Protein AF-M7ACB1-F1 (afdb_monomer)

Radius of gyration: 20.48 Å; Cα contacts (8 Å, |Δi|>4): 655; chains: 1; bounding box: 48×42×61 Å

Sequence (317 aa):
MPLKEYIGRMNKIEKLLQTSRIGMITNQSAFGPDGEYHFQSIHKRYDLKKIFLPEHGLFAELQDQVSGSSLRYNLDEVEFINLYGDQESSLIPDSVSLEGLDIVIIDIRDTGARYYTFLTTAYYFLEEISKWNSSGKNEISVIIFDSTNPAGKKIEGSPLQKEFESFVGVRGVLHRHGLTPGKLLSYYQKEFHLNVKIRIVNKGWYKKKDSEFSWIPPSPNIPFRSTCYVYSGQCLLEGTNLSEGRGTTRPFETFGAPYINEENIRIRKVLEESQRGSLILRPLKFIPTFHKHKDLVCGGFQILLKKPEKFHSLFLP

Organism: NCBI:txid1193029

InterPro domains:
  IPR008302 Peptidoglycan beta-N-acetylmuramidase NamZ [PTHR42915] (6-315)
  IPR048502 Peptidoglycan beta-N-acetylmuramidase NamZ, N-terminal [PF07075] (22-223)
  IPR048503 Peptidoglycan beta-N-acetylmuramidase NamZ, C-terminal [PF20732] (229-314)

Mean predicted aligned error: 4.94 Å

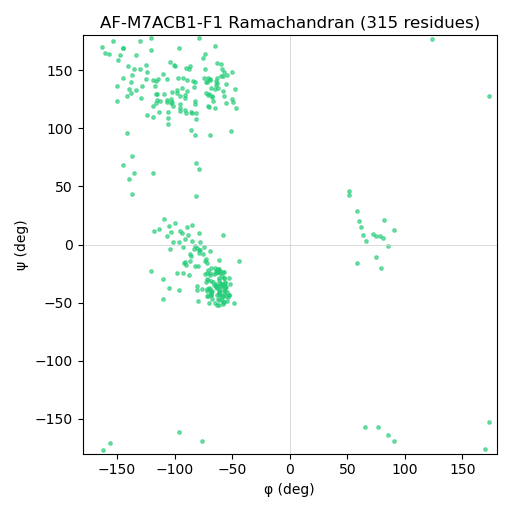Foldseek 3Di:
DFDPVCCVVVVVVLVVQAPWAEEEEAAPQCADDVRGRVLVVSLVRGRHQEYEAEPCGRQSVDDPPDAPPPDDDDDPNHYYQYLGHDDPVSVEDDPVRCPRGQEYEYDAAFLQFFQGQSLVSVLRHLQVLLVVCVVPDRRYAYEYAKAANLLAQDFDAFFADPVRDDSRHDGGAGRRRSDISLRVSVVSCVVVVRPHHYDYDDHSRHVDDPDQVPRRQSHPQRRTSLLSLQCSQLVVCVVDLKAQQAQHPHGVQWIWALPDDLPPVVVQCQLCVLQPPQWHWDWDWDARCDDHNHPHITTTTGTGGPRSVSDHNNSRD

Structure (mmCIF, N/CA/C/O backbone):
data_AF-M7ACB1-F1
#
_entry.id   AF-M7ACB1-F1
#
loop_
_atom_site.group_PDB
_atom_site.id
_atom_site.type_symbol
_atom_site.label_atom_id
_atom_site.label_alt_id
_atom_site.label_comp_id
_atom_site.label_asym_id
_atom_site.label_entity_id
_atom_site.label_seq_id
_atom_site.pdbx_PDB_ins_code
_atom_site.Cartn_x
_atom_site.Cartn_y
_atom_site.Cartn_z
_atom_site.occupancy
_atom_site.B_iso_or_equiv
_atom_site.auth_seq_id
_atom_site.auth_comp_id
_atom_site.auth_asym_id
_atom_site.auth_atom_id
_atom_site.pdbx_PDB_model_num
ATOM 1 N N . MET A 1 1 ? -21.705 -13.485 3.402 1.00 38.00 1 MET A N 1
ATOM 2 C CA . MET A 1 1 ? -21.645 -14.499 4.493 1.00 38.00 1 MET A CA 1
ATOM 3 C C . MET A 1 1 ? -20.259 -15.135 4.581 1.00 38.00 1 MET A C 1
ATOM 5 O O . MET A 1 1 ? -19.815 -15.679 3.562 1.00 38.00 1 MET A O 1
ATOM 9 N N . PRO A 1 2 ? -19.601 -15.160 5.759 1.00 45.06 2 PRO A N 1
ATOM 10 C CA . PRO A 1 2 ? -18.379 -15.945 5.948 1.00 45.06 2 PRO A CA 1
ATOM 11 C C . PRO A 1 2 ? -18.640 -17.444 5.692 1.00 45.06 2 PRO A C 1
ATOM 13 O O . PRO A 1 2 ? -19.778 -17.915 5.734 1.00 45.06 2 PRO A O 1
ATOM 16 N N . LEU A 1 3 ? -17.597 -18.200 5.335 1.00 43.78 3 LEU A N 1
ATOM 17 C CA . LEU A 1 3 ? -17.679 -19.657 5.144 1.00 43.78 3 LEU A CA 1
ATOM 18 C C . LEU A 1 3 ? -18.145 -20.356 6.435 1.00 43.78 3 LEU A C 1
ATOM 20 O O . LEU A 1 3 ? -17.844 -19.888 7.534 1.00 43.78 3 LEU A O 1
ATOM 24 N N . LYS A 1 4 ? -18.823 -21.509 6.305 1.00 41.94 4 LYS A N 1
ATOM 25 C CA . LYS A 1 4 ? -19.313 -22.310 7.446 1.00 41.94 4 LYS A CA 1
ATOM 26 C C . LYS A 1 4 ? -18.216 -22.642 8.477 1.00 41.94 4 LYS A C 1
ATOM 28 O O . LYS A 1 4 ? -18.507 -22.722 9.664 1.00 41.94 4 LYS A O 1
ATOM 33 N N . GLU A 1 5 ? -16.957 -22.743 8.052 1.00 42.19 5 GLU A N 1
ATOM 34 C CA . GLU A 1 5 ? -15.797 -22.998 8.925 1.00 42.19 5 GLU A CA 1
ATOM 35 C C . GLU A 1 5 ? -15.384 -21.807 9.811 1.00 42.19 5 GLU A C 1
ATOM 37 O O . GLU A 1 5 ? -14.623 -21.975 10.761 1.00 42.19 5 GLU A O 1
ATOM 42 N N . TYR A 1 6 ? -15.900 -20.602 9.551 1.00 50.00 6 TYR A N 1
ATOM 43 C CA . TYR A 1 6 ? -15.552 -19.385 10.296 1.00 50.00 6 TYR A CA 1
ATOM 44 C C . TYR A 1 6 ? -16.633 -18.938 11.282 1.00 50.00 6 TYR A C 1
ATOM 46 O O . TYR A 1 6 ? -16.389 -18.013 12.057 1.00 50.00 6 TYR A O 1
ATOM 54 N N . ILE A 1 7 ? -17.785 -19.618 11.309 1.00 50.31 7 ILE A N 1
ATOM 55 C CA . ILE A 1 7 ? -18.970 -19.235 12.094 1.00 50.31 7 ILE A CA 1
ATOM 56 C C . ILE A 1 7 ? -18.615 -19.020 13.577 1.00 50.31 7 ILE A C 1
ATOM 58 O O . ILE A 1 7 ? -18.983 -18.008 14.153 1.00 50.31 7 ILE A O 1
ATOM 62 N N . GLY A 1 8 ? -17.801 -19.883 14.197 1.00 51.03 8 GLY A N 1
ATOM 63 C CA . GLY A 1 8 ? -17.480 -19.762 15.629 1.00 51.03 8 GLY A CA 1
ATOM 64 C C . GLY A 1 8 ? -16.622 -18.545 16.025 1.00 51.03 8 GLY A C 1
ATOM 65 O O . GLY A 1 8 ? -16.882 -17.919 17.054 1.00 51.03 8 GLY A O 1
ATOM 66 N N . ARG A 1 9 ? -15.596 -18.189 15.232 1.00 53.91 9 ARG A N 1
ATOM 67 C CA . ARG A 1 9 ? -14.739 -17.007 15.489 1.00 53.91 9 ARG A CA 1
ATOM 68 C C . ARG A 1 9 ? -15.395 -15.715 15.011 1.00 53.91 9 ARG A C 1
ATOM 70 O O . ARG A 1 9 ? -15.273 -14.704 15.698 1.00 53.91 9 ARG A O 1
ATOM 77 N N . MET A 1 10 ? -16.123 -15.773 13.897 1.00 63.88 10 MET A N 1
ATOM 78 C CA . MET A 1 10 ? -16.935 -14.657 13.416 1.00 63.88 10 MET A CA 1
ATOM 79 C C . MET A 1 10 ? -18.007 -14.293 14.437 1.00 63.88 10 MET A C 1
ATOM 81 O O . MET A 1 10 ? -18.093 -13.128 14.773 1.00 63.88 10 MET A O 1
ATOM 85 N N . ASN A 1 11 ? -18.676 -15.257 15.079 1.00 69.94 11 ASN A N 1
ATOM 86 C CA . ASN A 1 11 ? -19.677 -14.965 16.114 1.00 69.94 11 ASN A CA 1
ATOM 87 C C . ASN A 1 11 ? -19.142 -14.111 17.279 1.00 69.94 11 ASN A C 1
ATOM 89 O O . ASN A 1 11 ? -19.896 -13.343 17.869 1.00 69.94 11 ASN A O 1
ATOM 93 N N . LYS A 1 12 ? -17.859 -14.236 17.654 1.00 78.88 12 LYS A N 1
ATOM 94 C CA . LYS A 1 12 ? -17.262 -13.379 18.698 1.00 78.88 12 LYS A CA 1
ATOM 95 C C . LYS A 1 12 ? -16.951 -11.974 18.182 1.00 78.88 12 LYS A C 1
ATOM 97 O O . LYS A 1 12 ? -17.129 -11.018 18.925 1.00 78.88 12 LYS A O 1
ATOM 102 N N . ILE A 1 13 ? -16.481 -11.862 16.941 1.00 85.56 13 ILE A N 1
ATOM 103 C CA . ILE A 1 13 ? -16.190 -10.573 16.303 1.00 85.56 13 ILE A CA 1
ATOM 104 C C . ILE A 1 13 ? -17.488 -9.831 15.993 1.00 85.56 13 ILE A C 1
ATOM 106 O O . ILE A 1 13 ? -17.595 -8.662 16.318 1.00 85.56 13 ILE A O 1
ATOM 110 N N . GLU A 1 14 ? -18.496 -10.509 15.457 1.00 85.25 14 GLU A N 1
ATOM 111 C CA . GLU A 1 14 ? -19.817 -9.943 15.185 1.00 85.25 14 GLU A CA 1
ATOM 112 C C . GLU A 1 14 ? -20.464 -9.416 16.468 1.00 85.25 14 GLU A C 1
ATOM 114 O O . GLU A 1 14 ? -20.874 -8.264 16.498 1.00 85.25 14 GLU A O 1
ATOM 119 N N . LYS A 1 15 ? -20.461 -10.194 17.562 1.00 87.81 15 LYS A N 1
ATOM 120 C CA . LYS A 1 15 ? -20.941 -9.713 18.871 1.00 87.81 15 LYS A CA 1
ATOM 121 C C . LYS A 1 15 ? -20.201 -8.471 19.356 1.00 87.81 15 LYS A C 1
ATOM 123 O O . LYS A 1 15 ? -20.811 -7.592 19.945 1.00 87.81 15 LYS A O 1
ATOM 128 N N . LEU A 1 16 ? -18.891 -8.420 19.130 1.00 91.31 16 LEU A N 1
ATOM 129 C CA . LEU A 1 16 ? -18.073 -7.274 19.498 1.00 91.31 16 LEU A CA 1
ATOM 130 C C . LEU A 1 16 ? -18.426 -6.041 18.638 1.00 91.31 16 LEU A C 1
ATOM 132 O O . LEU A 1 16 ? -18.577 -4.952 19.180 1.00 91.31 16 LEU A O 1
ATOM 136 N N . LEU A 1 17 ? -18.603 -6.208 17.324 1.00 93.88 17 LEU A N 1
ATOM 137 C CA . LEU A 1 17 ? -18.989 -5.128 16.407 1.00 93.88 17 LEU A CA 1
ATOM 138 C C . LEU A 1 17 ? -20.413 -4.606 16.671 1.00 93.88 17 LEU A C 1
ATOM 140 O O . LEU A 1 17 ? -20.653 -3.418 16.506 1.00 93.88 17 LEU A O 1
ATOM 144 N N . GLN A 1 18 ? -21.341 -5.456 17.125 1.00 94.19 18 GLN A N 1
ATOM 145 C CA . GLN A 1 18 ? -22.727 -5.072 17.449 1.00 94.19 18 GLN A CA 1
ATOM 146 C C . GLN A 1 18 ? -22.849 -4.029 18.563 1.00 94.19 18 GLN A C 1
ATOM 148 O O . GLN A 1 18 ? -23.867 -3.349 18.644 1.00 94.19 18 GLN A O 1
ATOM 153 N N . THR A 1 19 ? -21.848 -3.922 19.435 1.00 95.19 19 THR A N 1
ATOM 154 C CA . THR A 1 19 ? -21.874 -3.023 20.597 1.00 95.19 19 THR A CA 1
ATOM 155 C C . THR A 1 19 ? -20.781 -1.959 20.547 1.00 95.19 19 THR A C 1
ATOM 157 O O . THR A 1 19 ? -20.503 -1.347 21.573 1.00 95.19 19 THR A O 1
ATOM 160 N N . SER A 1 20 ? -20.108 -1.790 19.406 1.00 97.75 20 SER A N 1
ATOM 161 C CA . SER A 1 20 ? -18.948 -0.905 19.270 1.00 97.75 20 SER A CA 1
ATOM 162 C C . SER A 1 20 ? -19.218 0.200 18.262 1.00 97.75 20 SER A C 1
ATOM 164 O O . SER A 1 20 ? -19.776 -0.063 17.200 1.00 97.75 20 SER A O 1
ATOM 166 N N . ARG A 1 21 ? -18.724 1.402 18.554 1.00 98.31 21 ARG A N 1
ATOM 167 C CA . ARG A 1 21 ? -18.607 2.497 17.587 1.00 98.31 21 ARG A CA 1
ATOM 168 C C . ARG A 1 21 ? -17.341 2.296 16.769 1.00 98.31 21 ARG A C 1
ATOM 170 O O . ARG A 1 21 ? -16.245 2.152 17.325 1.00 98.31 21 ARG A O 1
ATOM 177 N N . ILE A 1 22 ? -17.496 2.235 15.453 1.00 98.69 22 ILE A N 1
ATOM 178 C CA . ILE A 1 22 ? -16.464 1.726 14.551 1.00 98.69 22 ILE A CA 1
ATOM 179 C C . ILE A 1 22 ? -15.857 2.865 13.734 1.00 98.69 22 ILE A C 1
ATOM 181 O O . ILE A 1 22 ? -16.564 3.639 13.089 1.00 98.69 22 ILE A O 1
ATOM 185 N N . GLY A 1 23 ? -14.528 2.931 13.734 1.00 98.69 23 GLY A N 1
ATOM 186 C CA . GLY A 1 23 ? -13.737 3.614 12.718 1.00 98.69 23 GLY A CA 1
ATOM 187 C C . GLY A 1 23 ? -13.197 2.608 11.703 1.00 98.69 23 GLY A C 1
ATOM 188 O O . GLY A 1 23 ? -13.011 1.436 12.034 1.00 98.69 23 GLY A O 1
ATOM 189 N N . MET A 1 24 ? -12.922 3.029 10.472 1.00 98.38 24 MET A N 1
ATOM 190 C CA . MET A 1 24 ? -12.407 2.124 9.445 1.00 98.38 24 MET A CA 1
ATOM 191 C C . MET A 1 24 ? -11.353 2.783 8.554 1.00 98.38 24 MET A C 1
ATOM 193 O O . MET A 1 24 ? -11.617 3.827 7.973 1.00 98.38 24 MET A O 1
ATOM 197 N N . ILE A 1 25 ? -10.186 2.151 8.403 1.00 98.44 25 ILE A N 1
ATOM 198 C CA . ILE A 1 25 ? -9.191 2.484 7.371 1.00 98.44 25 ILE A CA 1
ATOM 199 C C . ILE A 1 25 ? -9.422 1.542 6.195 1.00 98.44 25 ILE A C 1
ATOM 201 O O . ILE A 1 25 ? -9.273 0.321 6.334 1.00 98.44 25 ILE A O 1
ATOM 205 N N . THR A 1 26 ? -9.825 2.087 5.050 1.00 97.25 26 THR A N 1
ATOM 206 C CA . THR A 1 26 ? -10.213 1.274 3.894 1.00 97.25 26 THR A CA 1
ATOM 207 C C . THR A 1 26 ? -10.237 2.064 2.590 1.00 97.25 26 THR A C 1
ATOM 209 O O . THR A 1 26 ? -10.128 3.287 2.588 1.00 97.25 26 THR A O 1
ATOM 212 N N . ASN A 1 27 ? -10.385 1.345 1.480 1.00 96.19 27 ASN A N 1
ATOM 213 C CA . ASN A 1 27 ? -10.661 1.876 0.150 1.00 96.19 27 ASN A CA 1
ATOM 214 C C . ASN A 1 27 ? -11.334 0.792 -0.719 1.00 96.19 27 ASN A C 1
ATOM 216 O O . ASN A 1 27 ? -11.682 -0.290 -0.237 1.00 96.19 27 ASN A O 1
ATOM 220 N N . GLN A 1 28 ? -11.479 1.044 -2.020 1.00 94.69 28 GLN A N 1
ATOM 221 C CA . GLN A 1 28 ? -12.136 0.141 -2.965 1.00 94.69 28 GLN A CA 1
ATOM 222 C C . GLN A 1 28 ? -11.514 -1.248 -3.038 1.00 94.69 28 GLN A C 1
ATOM 224 O O . GLN A 1 28 ? -12.192 -2.205 -3.407 1.00 94.69 28 GLN A O 1
ATOM 229 N N . SER A 1 29 ? -10.239 -1.392 -2.670 1.00 92.62 29 SER A N 1
ATOM 230 C CA . SER A 1 29 ? -9.586 -2.696 -2.671 1.00 92.62 29 SER A CA 1
ATOM 231 C C . SER A 1 29 ? -10.259 -3.675 -1.701 1.00 92.62 29 SER A C 1
ATOM 233 O O . SER A 1 29 ? -10.221 -4.884 -1.932 1.00 92.62 29 SER A O 1
ATOM 235 N N . ALA A 1 30 ? -10.963 -3.172 -0.682 1.00 92.31 30 ALA A N 1
ATOM 236 C CA . ALA A 1 30 ? -11.805 -3.944 0.227 1.00 92.31 30 ALA A CA 1
ATOM 237 C C . ALA A 1 30 ? -13.200 -4.246 -0.358 1.00 92.31 30 ALA A C 1
ATOM 239 O O . ALA A 1 30 ? -14.222 -4.152 0.323 1.00 92.31 30 ALA A O 1
ATOM 240 N N . PHE A 1 31 ? -13.266 -4.600 -1.642 1.00 89.50 31 PHE A N 1
ATOM 241 C CA . PHE A 1 31 ? -14.490 -5.055 -2.301 1.00 89.50 31 PHE A CA 1
ATOM 242 C C . PHE A 1 31 ? -14.611 -6.590 -2.275 1.00 89.50 31 PHE A C 1
ATOM 244 O O . PHE A 1 31 ? -13.653 -7.323 -2.566 1.00 89.50 31 PHE A O 1
ATOM 251 N N . GLY A 1 32 ? -15.809 -7.083 -1.941 1.00 74.12 32 GLY A N 1
ATOM 252 C CA . GLY A 1 32 ? -16.156 -8.499 -1.736 1.00 74.12 32 GLY A CA 1
ATOM 253 C C . GLY A 1 32 ? -16.751 -8.722 -0.337 1.00 74.12 32 GLY A C 1
ATOM 254 O O . GLY A 1 32 ? -16.787 -7.778 0.441 1.00 74.12 32 GLY A O 1
ATOM 255 N N . PRO A 1 33 ? -17.206 -9.925 0.074 1.00 52.16 33 PRO A N 1
ATOM 256 C CA . PRO A 1 33 ? -17.504 -11.186 -0.623 1.00 52.16 33 PRO A CA 1
ATOM 257 C C . PRO A 1 33 ? -18.974 -11.329 -1.077 1.00 52.16 33 PRO A C 1
ATOM 259 O O . PRO A 1 33 ? -19.311 -12.328 -1.708 1.00 52.16 33 PRO A O 1
ATOM 262 N N . ASP A 1 34 ? -19.830 -10.354 -0.768 1.00 63.09 34 ASP A N 1
ATOM 263 C CA . ASP A 1 34 ? -21.267 -10.356 -1.095 1.00 63.09 34 ASP A CA 1
ATOM 264 C C . ASP A 1 34 ? -21.600 -9.400 -2.269 1.00 63.09 34 ASP A C 1
ATOM 266 O O . ASP A 1 34 ? -22.758 -9.075 -2.496 1.00 63.09 34 ASP A O 1
ATOM 270 N N . GLY A 1 35 ? -20.584 -8.968 -3.032 1.00 79.56 35 GLY A N 1
ATOM 271 C CA . GLY A 1 35 ? -20.746 -8.040 -4.162 1.00 79.56 35 GLY A CA 1
ATOM 272 C C . GLY A 1 35 ? -20.816 -6.562 -3.766 1.00 79.56 35 GLY A C 1
ATOM 273 O O . GLY A 1 35 ? -21.321 -5.756 -4.538 1.00 79.56 35 GLY A O 1
ATOM 274 N N . GLU A 1 36 ? -20.312 -6.211 -2.583 1.00 87.56 36 GLU A N 1
ATOM 275 C CA . GLU A 1 36 ? -20.349 -4.854 -2.028 1.00 87.56 36 GLU A CA 1
ATOM 276 C C . GLU A 1 36 ? -18.979 -4.453 -1.465 1.00 87.56 36 GLU A C 1
ATOM 278 O O . GLU A 1 36 ? -18.125 -5.312 -1.208 1.00 87.56 36 GLU A O 1
ATOM 283 N N . TYR A 1 37 ? -18.769 -3.151 -1.252 1.00 92.56 37 TYR A N 1
ATOM 284 C CA . TYR A 1 37 ? -17.606 -2.672 -0.511 1.00 92.56 37 TYR A CA 1
ATOM 285 C C . TYR A 1 37 ? -17.744 -3.012 0.974 1.00 92.56 37 TYR A C 1
ATOM 287 O O . TYR A 1 37 ? -18.833 -2.928 1.550 1.00 92.56 37 TYR A O 1
ATOM 295 N N . HIS A 1 38 ? -16.634 -3.354 1.626 1.00 92.81 38 HIS A N 1
ATOM 296 C CA . HIS A 1 38 ? -16.674 -3.772 3.021 1.00 92.81 38 HIS A CA 1
ATOM 297 C C . HIS A 1 38 ? -17.204 -2.666 3.945 1.00 92.81 38 HIS A C 1
ATOM 299 O O . HIS A 1 38 ? -18.022 -2.957 4.814 1.00 92.81 38 HIS A O 1
ATOM 305 N N . PHE A 1 39 ? -16.852 -1.398 3.705 1.00 95.25 39 PHE A N 1
ATOM 306 C CA . PHE A 1 39 ? -17.388 -0.278 4.489 1.00 95.25 39 PHE A CA 1
ATOM 307 C C . PHE A 1 39 ? -18.920 -0.177 4.408 1.00 95.25 39 PHE A C 1
ATOM 309 O O . PHE A 1 39 ? -19.564 0.088 5.419 1.00 95.25 39 PHE A O 1
ATOM 316 N N . GLN A 1 40 ? -19.524 -0.482 3.252 1.00 94.69 40 GLN A N 1
ATOM 317 C CA . GLN A 1 40 ? -20.985 -0.528 3.099 1.00 94.69 40 GLN A CA 1
ATOM 318 C C . GLN A 1 40 ? -21.583 -1.693 3.890 1.00 94.69 40 GLN A C 1
ATOM 320 O O . GLN A 1 40 ? -22.610 -1.548 4.546 1.00 94.69 40 GLN A O 1
ATOM 325 N N . SER A 1 41 ? -20.930 -2.857 3.853 1.00 91.62 41 SER A N 1
ATOM 326 C CA . SER A 1 41 ? -21.360 -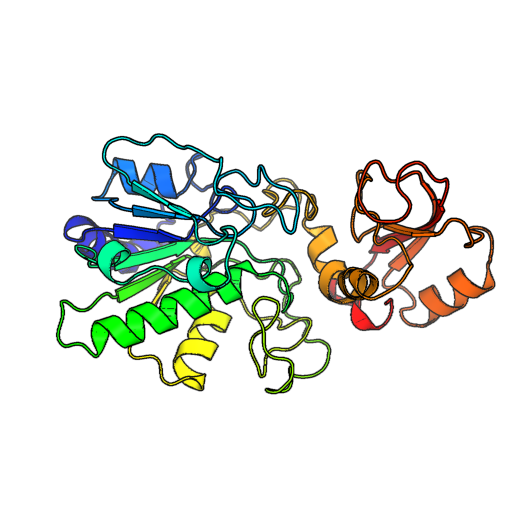4.027 4.626 1.00 91.62 41 SER A CA 1
ATOM 327 C C . SER A 1 41 ? -21.283 -3.793 6.137 1.00 91.62 41 SER A C 1
ATOM 329 O O . SER A 1 41 ? -22.142 -4.293 6.863 1.00 91.62 41 SER A O 1
ATOM 331 N N . ILE A 1 42 ? -20.273 -3.054 6.609 1.00 93.69 42 ILE A N 1
ATOM 332 C CA . ILE A 1 42 ? -20.143 -2.667 8.017 1.00 93.69 42 ILE A CA 1
ATOM 333 C C . ILE A 1 42 ? -21.220 -1.646 8.386 1.00 93.69 42 ILE A C 1
ATOM 335 O O . ILE A 1 42 ? -21.951 -1.891 9.337 1.00 93.69 42 ILE A O 1
ATOM 339 N N . HIS A 1 43 ? -21.384 -0.577 7.601 1.00 95.75 43 HIS A N 1
ATOM 340 C CA . HIS A 1 43 ? -22.397 0.463 7.828 1.00 95.75 43 HIS A CA 1
ATOM 341 C C . HIS A 1 43 ? -23.824 -0.090 7.916 1.00 95.75 43 HIS A C 1
ATOM 343 O O . HIS A 1 43 ? -24.560 0.232 8.839 1.00 95.75 43 HIS A O 1
ATOM 349 N N . LYS A 1 44 ? -24.200 -1.012 7.022 1.00 92.88 44 LYS A N 1
ATOM 350 C CA . LYS A 1 44 ? -25.539 -1.630 7.025 1.00 92.88 44 LYS A CA 1
ATOM 351 C C . LYS A 1 44 ? -25.839 -2.483 8.262 1.00 92.88 44 LYS A C 1
ATOM 353 O O . LYS A 1 44 ? -26.995 -2.837 8.480 1.00 92.88 44 LYS A O 1
ATOM 358 N N . ARG A 1 45 ? -24.815 -2.931 8.994 1.00 91.88 45 ARG A N 1
ATOM 359 C CA . ARG A 1 45 ? -24.951 -3.959 10.043 1.00 91.88 45 ARG A CA 1
ATOM 360 C C . ARG A 1 45 ? -24.517 -3.487 11.425 1.00 91.88 45 ARG A C 1
ATOM 362 O O . ARG A 1 45 ? -24.926 -4.102 12.407 1.00 91.88 45 ARG A O 1
ATOM 369 N N . TYR A 1 46 ? -23.679 -2.460 11.496 1.00 95.81 46 TYR A N 1
ATOM 370 C CA . TYR A 1 46 ? -23.000 -2.020 12.708 1.00 95.81 46 TYR A CA 1
ATOM 371 C C . TYR A 1 46 ? -22.847 -0.499 12.730 1.00 95.81 46 TYR A C 1
ATOM 373 O O . TYR A 1 46 ? -23.036 0.175 11.720 1.00 95.81 46 TYR A O 1
ATOM 381 N N . ASP A 1 47 ? -22.453 0.028 13.886 1.00 97.62 47 ASP A N 1
ATOM 382 C CA . ASP A 1 47 ? -22.355 1.463 14.135 1.00 97.62 47 ASP A CA 1
ATOM 383 C C . ASP A 1 47 ? -21.050 2.071 13.582 1.00 97.62 47 ASP A C 1
ATOM 385 O O . ASP A 1 47 ? -20.122 2.415 14.320 1.00 97.62 47 ASP A O 1
ATOM 389 N N . LEU A 1 48 ? -20.943 2.146 12.250 1.00 98.31 48 LEU A N 1
ATOM 390 C CA . LEU A 1 48 ? -19.836 2.821 11.571 1.00 98.31 48 LEU A CA 1
ATOM 391 C C . LEU A 1 48 ? -19.966 4.332 11.757 1.00 98.31 48 LEU A C 1
ATOM 393 O O . LEU A 1 48 ? -20.937 4.922 11.304 1.00 98.31 48 LEU A O 1
ATOM 397 N N . LYS A 1 49 ? -18.972 4.953 12.391 1.00 98.38 49 LYS A N 1
ATOM 398 C CA . LYS A 1 49 ? -18.947 6.400 12.633 1.00 98.38 49 LYS A CA 1
ATOM 399 C C . LYS A 1 49 ? -17.989 7.138 11.720 1.00 98.38 49 LYS A C 1
ATOM 401 O O . LYS A 1 49 ? -18.272 8.263 11.327 1.00 98.38 49 LYS A O 1
ATOM 406 N N . LYS A 1 50 ? -16.835 6.533 11.430 1.00 98.38 50 LYS A N 1
ATOM 407 C CA . LYS A 1 50 ? -15.713 7.227 10.789 1.00 98.38 50 LYS A CA 1
ATOM 408 C C . LYS A 1 50 ? -15.029 6.349 9.747 1.00 98.38 50 LYS A C 1
ATOM 410 O O . LYS A 1 50 ? -14.717 5.190 10.023 1.00 98.38 50 LYS A O 1
ATOM 415 N N . ILE A 1 51 ? -14.751 6.906 8.574 1.00 98.44 51 ILE A N 1
ATOM 416 C CA . ILE A 1 51 ? -13.885 6.306 7.555 1.00 98.44 51 ILE A CA 1
ATOM 417 C C . ILE A 1 51 ? -12.653 7.190 7.384 1.00 98.44 51 ILE A C 1
ATOM 419 O O . ILE A 1 51 ? -12.757 8.376 7.087 1.00 98.44 51 ILE A O 1
ATOM 423 N N . PHE A 1 52 ? -11.484 6.585 7.542 1.00 98.00 52 PHE A N 1
ATOM 424 C CA . PHE A 1 52 ? -10.186 7.219 7.393 1.00 98.00 52 PHE A CA 1
ATOM 425 C C . PHE A 1 52 ? -9.593 6.852 6.034 1.00 98.00 52 PHE A C 1
ATOM 427 O O . PHE A 1 52 ? -9.383 5.672 5.732 1.00 98.00 52 PHE A O 1
ATOM 434 N N . LEU A 1 53 ? -9.356 7.866 5.210 1.00 96.31 53 LEU A N 1
ATOM 435 C CA . LEU A 1 53 ? -8.977 7.713 3.812 1.00 96.31 53 LEU A CA 1
ATOM 436 C C . LEU A 1 53 ? -7.453 7.779 3.666 1.00 96.31 53 LEU A C 1
ATOM 438 O O . LEU A 1 53 ? -6.870 8.795 4.037 1.00 96.31 53 LEU A O 1
ATOM 442 N N . PRO A 1 54 ? -6.801 6.732 3.139 1.00 94.69 54 PRO A N 1
ATOM 443 C CA . PRO A 1 54 ? -5.372 6.756 2.847 1.00 94.69 54 PRO A CA 1
ATOM 444 C C . PRO A 1 54 ? -5.090 7.571 1.570 1.00 94.69 54 PRO A C 1
ATOM 446 O O . PRO A 1 54 ? -5.979 8.213 1.003 1.00 94.69 54 PRO A O 1
ATOM 449 N N . GLU A 1 55 ? -3.855 7.489 1.071 1.00 93.00 55 GLU A N 1
ATOM 450 C CA . GLU A 1 55 ? -3.510 7.962 -0.272 1.00 93.00 55 GLU A CA 1
ATOM 451 C C . GLU A 1 55 ? -4.489 7.407 -1.332 1.00 93.00 55 GLU A C 1
ATOM 453 O O . GLU A 1 55 ? -5.017 6.299 -1.211 1.00 93.00 55 GLU A O 1
ATOM 458 N N . HIS A 1 56 ? -4.727 8.188 -2.387 1.00 95.19 56 HIS A N 1
ATOM 459 C CA . HIS A 1 56 ? -5.635 7.903 -3.506 1.00 95.19 56 HIS A CA 1
ATOM 460 C C . HIS A 1 56 ? -7.142 8.027 -3.235 1.00 95.19 56 HIS A C 1
ATOM 462 O O . HIS A 1 56 ? -7.900 8.053 -4.202 1.00 95.19 56 HIS A O 1
ATOM 468 N N . GLY A 1 57 ? -7.589 8.162 -1.983 1.00 94.56 57 GLY A N 1
ATOM 469 C CA . GLY A 1 57 ? -9.014 8.287 -1.656 1.00 94.56 57 GLY A CA 1
ATOM 470 C C . GLY A 1 57 ? -9.743 6.946 -1.505 1.00 94.56 57 GLY A C 1
ATOM 471 O O . GLY A 1 57 ? -9.129 5.892 -1.322 1.00 94.56 57 GLY A O 1
ATOM 472 N N . LEU A 1 58 ? -11.080 6.981 -1.535 1.00 95.94 58 LEU A N 1
ATOM 473 C CA . LEU A 1 58 ? -11.916 5.811 -1.257 1.00 95.94 58 LEU A CA 1
ATOM 474 C C . LEU A 1 58 ? -12.018 4.890 -2.472 1.00 95.94 58 LEU A C 1
ATOM 476 O O . LEU A 1 58 ? -11.969 3.676 -2.301 1.00 95.94 58 LEU A O 1
ATOM 480 N N . PHE A 1 59 ? -12.128 5.432 -3.685 1.00 95.94 59 PHE A N 1
ATOM 481 C CA . PHE A 1 59 ? -12.228 4.670 -4.937 1.00 95.94 59 PHE A CA 1
ATOM 482 C C . PHE A 1 59 ? -10.964 4.763 -5.800 1.00 95.94 59 PHE A C 1
ATOM 484 O O . PHE A 1 59 ? -11.001 4.505 -7.002 1.00 95.94 59 PHE A O 1
ATOM 491 N N . ALA A 1 60 ? -9.834 5.088 -5.167 1.00 94.25 60 ALA A N 1
ATOM 492 C CA . ALA A 1 60 ? -8.550 5.339 -5.808 1.00 94.25 60 ALA A CA 1
ATOM 493 C C . ALA A 1 60 ? -8.631 6.352 -6.963 1.00 94.25 60 ALA A C 1
ATOM 495 O O . ALA A 1 60 ? -8.111 6.133 -8.057 1.00 94.25 60 ALA A O 1
ATOM 496 N N . GLU A 1 61 ? -9.329 7.452 -6.715 1.00 93.25 61 GLU A N 1
ATOM 497 C CA . GLU A 1 61 ? -9.614 8.509 -7.676 1.00 93.25 61 GLU A CA 1
ATOM 498 C C . GLU A 1 61 ? -8.384 9.352 -8.004 1.00 93.25 61 GLU A C 1
ATOM 500 O O . GLU A 1 61 ? -8.275 9.903 -9.102 1.00 93.25 61 GLU A O 1
ATOM 505 N N . LEU A 1 62 ? -7.469 9.483 -7.044 1.00 92.25 62 LEU A N 1
ATOM 506 C CA . LEU A 1 62 ? -6.344 10.400 -7.148 1.00 92.25 62 LEU A CA 1
ATOM 507 C C . LEU A 1 62 ? -5.070 9.698 -7.619 1.00 92.25 62 LEU A C 1
ATOM 509 O O . LEU A 1 62 ? -4.775 8.566 -7.231 1.00 92.25 62 LEU A O 1
ATOM 513 N N . GLN A 1 63 ? -4.286 10.406 -8.435 1.00 92.56 63 GLN A N 1
ATOM 514 C CA . GLN A 1 63 ? -2.922 9.993 -8.777 1.00 92.56 63 GLN A CA 1
ATOM 515 C C . GLN A 1 63 ? -2.011 10.012 -7.539 1.00 92.56 63 GLN A C 1
ATOM 517 O O . GLN A 1 63 ? -2.405 10.457 -6.462 1.00 92.56 63 GLN A O 1
ATOM 522 N N . ASP A 1 64 ? -0.803 9.475 -7.688 1.00 84.62 64 ASP A N 1
ATOM 523 C CA . ASP A 1 64 ? 0.230 9.547 -6.656 1.00 84.62 64 ASP A CA 1
ATOM 524 C C . ASP A 1 64 ? 0.569 10.989 -6.289 1.00 84.62 64 ASP A C 1
ATOM 526 O O . ASP A 1 64 ? 0.550 11.873 -7.146 1.00 84.62 64 ASP A O 1
ATOM 530 N N . GLN A 1 65 ? 0.866 11.209 -5.004 1.00 84.62 65 GLN A N 1
ATOM 531 C CA . GLN A 1 65 ? 1.239 12.524 -4.467 1.00 84.62 65 GLN A CA 1
ATOM 532 C C . GLN A 1 65 ? 0.164 13.613 -4.643 1.00 84.62 65 GLN A C 1
ATOM 534 O O . GLN A 1 65 ? 0.459 14.806 -4.570 1.00 84.62 65 GLN A O 1
ATOM 539 N N . VAL A 1 66 ? -1.097 13.223 -4.853 1.00 87.75 66 VAL A N 1
ATOM 540 C CA . VAL A 1 66 ? -2.231 14.151 -4.917 1.00 87.75 66 VAL A CA 1
ATOM 541 C C . VAL A 1 66 ? -3.022 14.091 -3.615 1.00 87.75 66 VAL A C 1
ATOM 543 O O . VAL A 1 66 ? -3.486 13.033 -3.194 1.00 87.75 66 VAL A O 1
ATOM 546 N N . SER A 1 67 ? -3.197 15.257 -2.998 1.00 86.19 67 SER A N 1
ATOM 547 C CA . SER A 1 67 ? -3.953 15.442 -1.760 1.00 86.19 67 SER A CA 1
ATOM 548 C C . SER A 1 67 ? -5.443 15.116 -1.920 1.00 86.19 67 SER A C 1
ATOM 550 O O . SER A 1 67 ? -6.100 15.532 -2.877 1.00 86.19 67 SER A O 1
ATOM 552 N N . GLY A 1 68 ? -5.990 14.411 -0.927 1.00 81.62 68 GLY A N 1
ATOM 553 C CA . GLY A 1 68 ? -7.408 14.072 -0.788 1.00 81.62 68 GLY A CA 1
ATOM 554 C C . GLY A 1 68 ? -8.320 15.221 -0.350 1.00 81.62 68 GLY A C 1
ATOM 555 O O . GLY A 1 68 ? -9.530 15.018 -0.259 1.00 81.62 68 GLY A O 1
ATOM 556 N N . SER A 1 69 ? -7.785 16.422 -0.084 1.00 83.06 69 SER A N 1
ATOM 557 C CA . SER A 1 69 ? -8.512 17.546 0.538 1.00 83.06 69 SER A CA 1
ATOM 558 C C . SER A 1 69 ? -9.777 17.986 -0.217 1.00 83.06 69 SER A C 1
ATOM 560 O O . SER A 1 69 ? -10.693 18.557 0.384 1.00 83.06 69 SER A O 1
ATOM 562 N N . SER A 1 70 ? -9.866 17.721 -1.523 1.00 84.94 70 SER A N 1
ATOM 563 C CA . SER A 1 70 ? -11.022 18.058 -2.368 1.00 84.94 70 SER A CA 1
ATOM 564 C C . SER A 1 70 ? -12.079 16.952 -2.465 1.00 84.94 70 SER A C 1
ATOM 566 O O . SER A 1 70 ? -13.203 17.230 -2.882 1.00 84.94 70 SER A O 1
ATOM 568 N N . LEU A 1 71 ? -11.762 15.716 -2.064 1.00 87.81 71 LEU A N 1
ATOM 569 C CA . LEU A 1 71 ? -12.691 14.593 -2.158 1.00 87.81 71 LEU A CA 1
ATOM 570 C C . LEU A 1 71 ? -13.814 14.732 -1.132 1.00 87.81 71 LEU A C 1
ATOM 572 O O . LEU A 1 71 ? -13.601 15.134 0.014 1.00 87.81 71 LEU A O 1
ATOM 576 N N . ARG A 1 72 ? -15.033 14.393 -1.543 1.00 88.94 72 ARG A N 1
ATOM 577 C CA . ARG A 1 72 ? -16.213 14.365 -0.679 1.00 88.94 72 ARG A CA 1
ATOM 578 C C . ARG A 1 72 ? -16.964 13.071 -0.934 1.00 88.94 72 ARG A C 1
ATOM 580 O O . ARG A 1 72 ? -17.221 12.719 -2.081 1.00 88.94 72 ARG A O 1
ATOM 587 N N . TYR A 1 73 ? -17.331 12.400 0.146 1.00 94.44 73 TYR A N 1
ATOM 588 C CA . TYR A 1 73 ? -18.129 11.182 0.127 1.00 94.44 73 TYR A CA 1
ATOM 589 C C . TYR A 1 73 ? -19.345 11.387 1.009 1.00 94.44 73 TYR A C 1
ATOM 591 O O . TYR A 1 73 ? -19.321 12.204 1.929 1.00 94.44 73 TYR A O 1
ATOM 599 N N . ASN A 1 74 ? -20.405 10.645 0.716 1.00 92.88 74 ASN A N 1
ATOM 600 C CA . ASN A 1 74 ? -21.601 10.647 1.532 1.00 92.88 74 ASN A CA 1
ATOM 601 C C . ASN A 1 74 ? -21.989 9.207 1.859 1.00 92.88 74 ASN A C 1
ATOM 603 O O . ASN A 1 74 ? -22.120 8.368 0.965 1.00 92.88 74 ASN A O 1
ATOM 607 N N . LEU A 1 75 ? -22.143 8.949 3.148 1.00 94.50 75 LEU A N 1
ATOM 608 C CA . LEU A 1 75 ? -22.697 7.737 3.714 1.00 94.50 75 LEU A CA 1
ATOM 609 C C . LEU A 1 75 ? -23.355 8.161 5.027 1.00 94.50 75 LEU A C 1
ATOM 611 O O . LEU A 1 75 ? -22.694 8.790 5.850 1.00 94.50 75 LEU A O 1
ATOM 615 N N . ASP A 1 76 ? -24.649 7.883 5.176 1.00 94.50 76 ASP A N 1
ATOM 616 C CA . ASP A 1 76 ? -25.472 8.450 6.250 1.00 94.50 76 ASP A CA 1
ATOM 617 C C . ASP A 1 76 ? -24.818 8.284 7.628 1.00 94.50 76 ASP A C 1
ATOM 619 O O . ASP A 1 76 ? -24.471 7.170 8.022 1.00 94.50 76 ASP A O 1
ATOM 623 N N . GLU A 1 77 ? -24.663 9.403 8.343 1.00 93.75 77 GLU A N 1
ATOM 624 C CA . GLU A 1 77 ? -24.077 9.482 9.692 1.00 93.75 77 GLU A CA 1
ATOM 625 C C . GLU A 1 77 ? -22.608 9.022 9.811 1.00 93.75 77 GLU A C 1
ATOM 627 O O . GLU A 1 77 ? -22.109 8.834 10.923 1.00 93.75 77 GLU A O 1
ATOM 632 N N . VAL A 1 78 ? -21.891 8.888 8.687 1.00 98.06 78 VAL A N 1
ATOM 633 C CA . VAL A 1 78 ? -20.463 8.544 8.650 1.00 98.06 78 VAL A CA 1
ATOM 634 C C . VAL A 1 78 ? -19.621 9.758 8.279 1.00 98.06 78 VAL A C 1
ATOM 636 O O . VAL A 1 78 ? -19.779 10.362 7.218 1.00 98.06 78 VAL A O 1
ATOM 639 N N . GLU A 1 79 ? -18.664 10.083 9.138 1.00 97.38 79 GLU A N 1
ATOM 640 C CA . GLU A 1 79 ? -17.656 11.103 8.879 1.00 97.38 79 GLU A CA 1
ATOM 641 C C . GLU A 1 79 ? -16.494 10.523 8.056 1.00 97.38 79 GLU A C 1
ATOM 643 O O . GLU A 1 79 ? -15.986 9.437 8.344 1.00 97.38 79 GLU A O 1
ATOM 648 N N . PHE A 1 80 ? -16.041 11.259 7.041 1.00 96.75 80 PHE A N 1
ATOM 649 C CA . PHE A 1 80 ? -14.870 10.903 6.238 1.00 96.75 80 PHE A CA 1
ATOM 650 C C . PHE A 1 80 ? -13.695 11.810 6.599 1.00 96.75 80 PHE A C 1
ATOM 652 O O . PHE A 1 80 ? -13.783 13.028 6.456 1.00 96.75 80 PHE A O 1
ATOM 659 N N . ILE A 1 81 ? -12.585 11.210 7.024 1.00 96.00 81 ILE A N 1
ATOM 660 C CA . ILE A 1 81 ? -11.377 11.908 7.475 1.00 96.00 81 ILE A CA 1
ATOM 661 C C . ILE A 1 81 ? -10.237 11.569 6.521 1.00 96.00 81 ILE A C 1
ATOM 663 O O . ILE A 1 81 ? -9.900 10.402 6.329 1.00 96.00 81 ILE A O 1
ATOM 667 N N . ASN A 1 82 ? -9.646 12.589 5.904 1.00 94.62 82 ASN A N 1
ATOM 668 C CA . ASN A 1 82 ? -8.537 12.409 4.976 1.00 94.62 82 ASN A CA 1
ATOM 669 C C . ASN A 1 82 ? -7.211 12.260 5.735 1.00 94.62 82 ASN A C 1
ATOM 671 O O . ASN A 1 82 ? -6.824 13.184 6.445 1.00 94.62 82 ASN A O 1
ATOM 675 N N . LEU A 1 83 ? -6.519 11.133 5.542 1.00 95.00 83 LEU A N 1
ATOM 676 C CA . LEU A 1 83 ? -5.177 10.874 6.073 1.00 95.00 83 LEU A CA 1
ATOM 677 C C . LEU A 1 83 ? -4.068 11.101 5.030 1.00 95.00 83 LEU A C 1
ATOM 679 O O . LEU A 1 83 ? -2.973 10.550 5.132 1.00 95.00 83 LEU A O 1
ATOM 683 N N . TYR A 1 84 ? -4.372 11.840 3.966 1.00 91.81 84 TYR A N 1
ATOM 684 C CA . TYR A 1 84 ? -3.421 12.214 2.925 1.00 91.81 84 TYR A CA 1
ATOM 685 C C . TYR A 1 84 ? -3.748 13.616 2.405 1.00 91.81 84 TYR A C 1
ATOM 687 O O . TYR A 1 84 ? -4.295 13.806 1.314 1.00 91.81 84 TYR A O 1
ATOM 695 N N . GLY A 1 85 ? -3.541 14.608 3.266 1.00 85.06 85 GLY A N 1
ATOM 696 C CA . GLY A 1 85 ? -3.742 16.025 2.975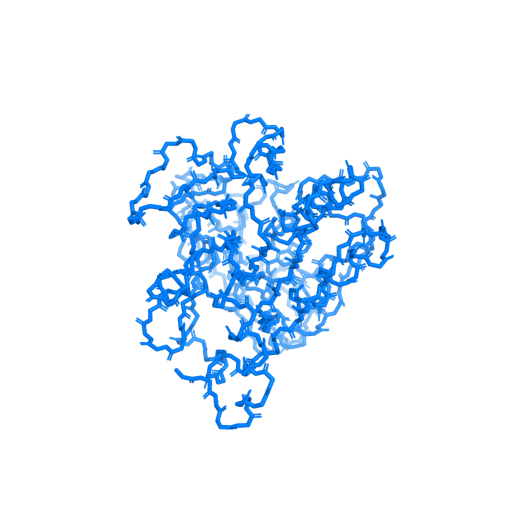 1.00 85.06 85 GLY A CA 1
ATOM 697 C C . GLY A 1 85 ? -2.449 16.734 2.573 1.00 85.06 85 GLY A C 1
ATOM 698 O O . GLY A 1 85 ? -1.452 16.122 2.204 1.00 85.06 85 GLY A O 1
ATOM 699 N N . ASP A 1 86 ? -2.470 18.062 2.663 1.00 83.81 86 ASP A N 1
ATOM 700 C CA . ASP A 1 86 ? -1.407 18.926 2.129 1.00 83.81 86 ASP A CA 1
ATOM 701 C C . ASP A 1 86 ? -0.192 19.079 3.068 1.00 83.81 86 ASP A C 1
ATOM 703 O O . ASP A 1 86 ? 0.780 19.754 2.732 1.00 83.81 86 ASP A O 1
ATOM 707 N N . GLN A 1 87 ? -0.250 18.491 4.266 1.00 87.88 87 GLN A N 1
ATOM 708 C CA . GLN A 1 87 ? 0.785 18.598 5.300 1.00 87.88 87 GLN A CA 1
ATOM 709 C C . GLN A 1 87 ? 1.078 17.236 5.926 1.00 87.88 87 GLN A C 1
ATOM 711 O O . GLN A 1 87 ? 0.186 16.404 6.050 1.00 87.88 87 GLN A O 1
ATOM 716 N N . GLU A 1 88 ? 2.299 17.021 6.411 1.00 86.69 88 GLU A N 1
ATOM 717 C CA . GLU A 1 88 ? 2.704 15.755 7.043 1.00 86.69 88 GLU A CA 1
ATOM 718 C C . GLU A 1 88 ? 1.849 15.392 8.270 1.00 86.69 88 GLU A C 1
ATOM 720 O O . GLU A 1 88 ? 1.518 14.229 8.480 1.00 86.69 88 GLU A O 1
ATOM 725 N N . SER A 1 89 ? 1.396 16.392 9.032 1.00 90.12 89 SER A N 1
ATOM 726 C CA . SER A 1 89 ? 0.475 16.205 10.162 1.00 90.12 89 SER A CA 1
ATOM 727 C C . SER A 1 89 ? -0.877 15.611 9.762 1.00 90.12 89 SER A C 1
ATOM 729 O O . SER A 1 89 ? -1.555 15.039 10.607 1.00 90.12 89 SER A O 1
ATOM 731 N N . SER A 1 90 ? -1.266 15.711 8.486 1.00 91.25 90 SER A N 1
ATOM 732 C CA . SER A 1 90 ? -2.486 15.086 7.971 1.00 91.25 90 SER A CA 1
ATOM 733 C C . SER A 1 90 ? -2.333 13.590 7.706 1.00 91.25 90 SER A C 1
ATOM 735 O O . SER A 1 90 ? -3.325 12.942 7.418 1.00 91.25 90 SER A O 1
ATOM 737 N N . LEU A 1 91 ? -1.126 13.021 7.806 1.00 93.75 91 LEU A N 1
ATOM 738 C CA . LEU A 1 91 ? -0.881 11.589 7.583 1.00 93.75 91 LEU A CA 1
ATOM 739 C C . LEU A 1 91 ? -1.273 10.710 8.783 1.00 93.75 91 LEU A C 1
ATOM 741 O O . LEU A 1 91 ? -1.207 9.481 8.706 1.00 93.75 91 LEU A O 1
ATOM 745 N N . ILE A 1 92 ? -1.676 11.337 9.891 1.00 94.75 92 ILE A N 1
ATOM 746 C CA . ILE A 1 92 ? -2.120 10.703 11.134 1.00 94.75 92 ILE A CA 1
ATOM 747 C C . ILE A 1 92 ? -3.530 11.179 11.512 1.00 94.75 92 ILE A C 1
ATOM 749 O O . ILE A 1 92 ? -3.883 12.325 11.235 1.00 94.75 92 ILE A O 1
ATOM 753 N N . PRO A 1 93 ? -4.350 10.335 12.166 1.00 93.12 93 PRO A N 1
ATOM 754 C CA . PRO A 1 93 ? -5.596 10.794 12.772 1.00 93.12 93 PRO A CA 1
ATOM 755 C C . PRO A 1 93 ? -5.292 11.710 13.965 1.00 93.12 93 PRO A C 1
ATOM 757 O O . PRO A 1 93 ? -4.467 11.376 14.817 1.00 93.12 93 PRO A O 1
ATOM 760 N N . ASP A 1 94 ? -5.983 12.843 14.082 1.00 92.50 94 ASP A N 1
ATOM 761 C CA . ASP A 1 94 ? -5.895 13.653 15.299 1.00 92.50 94 ASP A CA 1
ATOM 762 C C . ASP A 1 94 ? -6.663 12.998 16.469 1.00 92.50 94 ASP A C 1
ATOM 764 O O . ASP A 1 94 ? -7.496 12.103 16.290 1.00 92.50 94 ASP A O 1
ATOM 768 N N . SER A 1 95 ? -6.406 13.444 17.703 1.00 91.25 95 SER A N 1
ATOM 769 C CA . SER A 1 95 ? -7.058 12.857 18.883 1.00 91.25 95 SER A CA 1
ATOM 770 C C . SER A 1 95 ? -8.586 13.014 18.865 1.00 91.25 95 SER A C 1
ATOM 772 O O . SER A 1 95 ? -9.277 12.143 19.386 1.00 91.25 95 SER A O 1
ATOM 774 N N . VAL A 1 96 ? -9.126 14.079 18.267 1.00 93.81 96 VAL A N 1
ATOM 775 C CA . VAL A 1 96 ? -10.579 14.321 18.184 1.00 93.81 96 VAL A CA 1
ATOM 776 C C . VAL A 1 96 ? -11.230 13.299 17.249 1.00 93.81 96 VAL A C 1
ATOM 778 O O . VAL A 1 96 ? -12.291 12.741 17.533 1.00 93.81 96 VAL A O 1
ATOM 781 N N . SER A 1 97 ? -10.546 12.956 16.164 1.00 95.12 97 SER A N 1
ATOM 782 C CA . SER A 1 97 ? -10.977 11.953 15.202 1.00 95.12 97 SER A CA 1
ATOM 783 C C . SER A 1 97 ? -11.013 10.539 15.802 1.00 95.12 97 SER A C 1
ATOM 785 O O . SER A 1 97 ? -11.843 9.728 15.397 1.00 95.12 97 SER A O 1
ATOM 787 N N . LEU A 1 98 ? -10.223 10.255 16.843 1.00 97.06 98 LEU A N 1
ATOM 788 C CA . LEU A 1 98 ? -10.288 8.993 17.593 1.00 97.06 98 LEU A CA 1
ATOM 789 C C . LEU A 1 98 ? -11.394 8.969 18.658 1.00 97.06 98 LEU A C 1
ATOM 791 O O . LEU A 1 98 ? -11.801 7.895 19.106 1.00 97.06 98 LEU A O 1
ATOM 795 N N . GLU A 1 99 ? -11.910 10.130 19.062 1.00 95.75 99 GLU A N 1
ATOM 796 C CA . GLU A 1 99 ? -12.927 10.213 20.101 1.00 95.75 99 GLU A CA 1
ATOM 797 C C . GLU A 1 99 ? -14.227 9.513 19.693 1.00 95.75 99 GLU A C 1
ATOM 799 O O . GLU A 1 99 ? -14.689 9.588 18.549 1.00 95.75 99 GLU A O 1
ATOM 804 N N . GLY A 1 100 ? -14.811 8.807 20.663 1.00 94.62 100 GLY A N 1
ATOM 805 C CA . GLY A 1 100 ? -16.050 8.064 20.478 1.00 94.62 100 GLY A CA 1
ATOM 806 C C . GLY A 1 100 ? -15.898 6.764 19.692 1.00 94.62 100 GLY A C 1
ATOM 807 O O . GLY A 1 100 ? -16.917 6.155 19.400 1.00 94.62 100 GLY A O 1
ATOM 808 N N . LEU A 1 101 ? -14.681 6.323 19.364 1.00 98.06 101 LEU A N 1
ATOM 809 C CA . LEU A 1 101 ? -14.442 5.005 18.778 1.00 98.06 101 LEU A CA 1
ATOM 810 C C . LEU A 1 101 ? -14.132 3.973 19.865 1.00 98.06 101 LEU A C 1
ATOM 812 O O . LEU A 1 101 ? -13.441 4.269 20.835 1.00 98.06 101 LEU A O 1
ATOM 816 N N . ASP A 1 102 ? -14.614 2.747 19.670 1.00 98.06 102 ASP A N 1
ATOM 817 C CA . ASP A 1 102 ? -14.263 1.583 20.495 1.00 98.06 102 ASP A CA 1
ATOM 818 C C . ASP A 1 102 ? -13.387 0.598 19.691 1.00 98.06 102 ASP A C 1
ATOM 820 O O . ASP A 1 102 ? -12.540 -0.127 20.231 1.00 98.06 102 ASP A O 1
ATOM 824 N N . ILE A 1 103 ? -13.583 0.572 18.365 1.00 98.25 103 ILE A N 1
ATOM 825 C CA . ILE A 1 103 ? -12.878 -0.313 17.435 1.00 98.25 103 ILE A CA 1
ATOM 826 C C . ILE A 1 103 ? -12.472 0.432 16.174 1.00 98.25 103 ILE A C 1
ATOM 828 O O . ILE A 1 103 ? -13.266 1.171 15.600 1.00 98.25 103 ILE A O 1
ATOM 832 N N . VAL A 1 104 ? -11.266 0.140 15.689 1.00 98.62 104 VAL A N 1
ATOM 833 C CA . VAL A 1 104 ? -10.840 0.496 14.334 1.00 98.62 104 VAL A CA 1
ATOM 834 C C . VAL A 1 104 ? -10.656 -0.762 13.492 1.00 98.62 104 VAL A C 1
ATOM 836 O O . VAL A 1 104 ? -9.899 -1.669 13.844 1.00 98.62 104 VAL A O 1
ATOM 839 N N . ILE A 1 105 ? -11.368 -0.828 12.370 1.00 98.19 105 ILE A N 1
ATOM 840 C CA . ILE A 1 105 ? -11.213 -1.867 11.355 1.00 98.19 105 ILE A CA 1
ATOM 841 C C . ILE A 1 105 ? -10.162 -1.415 10.340 1.00 98.19 105 ILE A C 1
ATOM 843 O O . ILE A 1 105 ? -10.237 -0.309 9.817 1.00 98.19 105 ILE A O 1
ATOM 847 N N . ILE A 1 106 ? -9.207 -2.284 10.019 1.00 98.12 106 ILE A N 1
ATOM 848 C CA . ILE A 1 106 ? -8.267 -2.076 8.915 1.00 98.12 106 ILE A CA 1
ATOM 849 C C . ILE A 1 106 ? -8.555 -3.131 7.858 1.00 98.12 106 ILE A C 1
ATOM 851 O O . ILE A 1 106 ? -8.369 -4.328 8.095 1.00 98.12 106 ILE A O 1
ATOM 855 N N . ASP A 1 107 ? -9.012 -2.679 6.696 1.00 95.38 107 ASP A N 1
ATOM 856 C CA . ASP A 1 107 ? -9.216 -3.527 5.529 1.00 95.38 107 ASP A CA 1
ATOM 857 C C . ASP A 1 107 ? -8.800 -2.777 4.270 1.00 95.38 107 ASP A C 1
ATOM 859 O O . ASP A 1 107 ? -9.542 -1.958 3.722 1.00 95.38 107 ASP A O 1
ATOM 863 N N . ILE A 1 108 ? -7.566 -3.037 3.857 1.00 93.38 108 ILE A N 1
ATOM 864 C CA . ILE A 1 108 ? -6.944 -2.425 2.696 1.00 93.38 108 ILE A CA 1
ATOM 865 C C . ILE A 1 108 ? -5.933 -3.402 2.099 1.00 93.38 108 ILE A C 1
ATOM 867 O O . ILE A 1 108 ? -5.188 -4.076 2.821 1.00 93.38 108 ILE A O 1
ATOM 871 N N . ARG A 1 109 ? -5.928 -3.532 0.772 1.00 90.81 109 ARG A N 1
ATOM 872 C CA . ARG A 1 109 ? -4.985 -4.400 0.064 1.00 90.81 109 ARG A CA 1
ATOM 873 C C . ARG A 1 109 ? -3.743 -3.606 -0.306 1.00 90.81 109 ARG A C 1
ATOM 875 O O . ARG A 1 109 ? -3.820 -2.564 -0.945 1.00 90.81 109 ARG A O 1
ATOM 882 N N . ASP A 1 110 ? -2.608 -4.147 0.098 1.00 92.69 110 ASP A N 1
ATOM 883 C CA . ASP A 1 110 ? -1.275 -3.614 -0.155 1.00 92.69 110 ASP A CA 1
ATOM 884 C C . ASP A 1 110 ? -0.633 -4.281 -1.388 1.00 92.69 110 ASP A C 1
ATOM 886 O O . ASP A 1 110 ? -1.139 -5.293 -1.876 1.00 92.69 110 ASP A O 1
ATOM 890 N N . THR A 1 111 ? 0.492 -3.757 -1.882 1.00 95.56 111 THR A N 1
ATOM 891 C CA . THR A 1 111 ? 1.255 -4.354 -2.996 1.00 95.56 111 THR A CA 1
ATOM 892 C C . THR A 1 111 ? 2.327 -5.350 -2.551 1.00 95.56 111 THR A C 1
ATOM 894 O O . THR A 1 111 ? 2.763 -6.170 -3.360 1.00 95.56 111 THR A O 1
ATOM 897 N N . GLY A 1 112 ? 2.734 -5.333 -1.279 1.00 96.06 112 GLY A N 1
ATOM 898 C CA . GLY A 1 112 ? 3.840 -6.131 -0.758 1.00 96.06 112 GLY A CA 1
ATOM 899 C C . GLY A 1 112 ? 5.205 -5.441 -0.818 1.00 96.06 112 GLY A C 1
ATOM 900 O O . GLY A 1 112 ? 6.228 -6.119 -0.645 1.00 96.06 112 GLY A O 1
ATOM 901 N N . ALA A 1 113 ? 5.220 -4.131 -1.081 1.00 97.75 113 ALA A N 1
ATOM 902 C CA . ALA A 1 113 ? 6.417 -3.310 -1.178 1.00 97.75 113 ALA A CA 1
ATOM 903 C C . ALA A 1 113 ? 6.477 -2.254 -0.069 1.00 97.75 113 ALA A C 1
ATOM 905 O O . ALA A 1 113 ? 5.468 -1.646 0.272 1.00 97.75 113 ALA A O 1
ATOM 906 N N . ARG A 1 114 ? 7.681 -1.989 0.451 1.00 97.12 114 ARG A N 1
ATOM 907 C CA . ARG A 1 114 ? 7.899 -1.064 1.582 1.00 97.12 114 ARG A CA 1
ATOM 908 C C . ARG A 1 114 ? 7.368 0.352 1.358 1.00 97.12 114 ARG A C 1
ATOM 910 O O . ARG A 1 114 ? 6.919 0.980 2.305 1.00 97.12 114 ARG A O 1
ATOM 917 N N . TYR A 1 115 ? 7.490 0.849 0.136 1.00 96.00 115 TYR A N 1
ATOM 918 C CA . TYR A 1 115 ? 7.159 2.224 -0.237 1.00 96.00 115 TYR A CA 1
ATOM 919 C C . TYR A 1 115 ? 5.752 2.374 -0.814 1.00 96.00 115 TYR A C 1
ATOM 921 O O . TYR A 1 115 ? 5.410 3.431 -1.330 1.00 96.00 115 TYR A O 1
ATOM 929 N N . TYR A 1 116 ? 4.919 1.335 -0.698 1.00 97.62 116 TYR A N 1
ATOM 930 C CA . TYR A 1 116 ? 3.482 1.489 -0.866 1.00 97.62 116 TYR A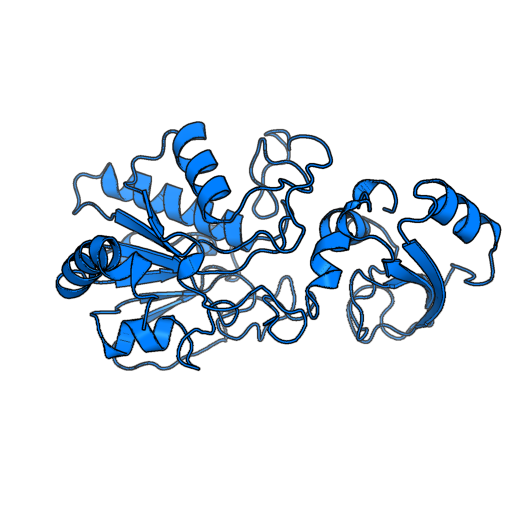 CA 1
ATOM 931 C C . TYR A 1 116 ? 2.871 1.916 0.469 1.00 97.62 116 TYR A C 1
ATOM 933 O O . TYR A 1 116 ? 2.916 1.195 1.466 1.00 97.62 116 TYR A O 1
ATOM 941 N N . THR A 1 117 ? 2.338 3.128 0.501 1.00 96.19 117 THR A N 1
ATOM 942 C CA . THR A 1 117 ? 2.134 3.905 1.731 1.00 96.19 117 THR A CA 1
ATOM 943 C C . THR A 1 117 ? 0.987 3.413 2.611 1.00 96.19 117 THR A C 1
ATOM 945 O O . THR A 1 117 ? 0.942 3.752 3.788 1.00 96.19 117 THR A O 1
ATOM 948 N N . PHE A 1 118 ? 0.093 2.554 2.115 1.00 97.38 118 PHE A N 1
ATOM 949 C CA . PHE A 1 118 ? -1.093 2.105 2.858 1.00 97.38 118 PHE A CA 1
ATOM 950 C C . PHE A 1 118 ? -0.775 1.449 4.205 1.00 97.38 118 PHE A C 1
ATOM 952 O O . PHE A 1 118 ? -1.452 1.711 5.202 1.00 97.38 118 PHE A O 1
ATOM 959 N N . LEU A 1 119 ? 0.253 0.596 4.262 1.00 97.44 119 LEU A N 1
ATOM 960 C CA . LEU A 1 119 ? 0.644 -0.038 5.525 1.00 97.44 119 LEU A CA 1
ATOM 961 C C . LEU A 1 119 ? 1.484 0.886 6.412 1.00 97.44 119 LEU A C 1
ATOM 963 O O . LEU A 1 119 ? 1.518 0.663 7.622 1.00 97.44 119 LEU A O 1
ATOM 967 N N . THR A 1 120 ? 2.086 1.941 5.853 1.00 97.75 120 THR A N 1
ATOM 968 C CA . THR A 1 120 ? 2.658 3.039 6.645 1.00 97.75 120 THR A CA 1
ATOM 969 C C . THR A 1 120 ? 1.553 3.894 7.264 1.00 97.75 120 THR A C 1
ATOM 971 O O . THR A 1 120 ? 1.602 4.140 8.463 1.00 97.75 120 THR A O 1
ATOM 974 N N . THR A 1 121 ? 0.496 4.248 6.521 1.00 97.94 121 THR A N 1
ATOM 975 C CA . THR A 1 121 ? -0.698 4.921 7.069 1.00 97.94 121 THR A CA 1
ATOM 976 C C . THR A 1 121 ? -1.294 4.120 8.222 1.00 97.94 121 THR A C 1
ATOM 978 O O . THR A 1 121 ? -1.544 4.658 9.296 1.00 97.94 121 THR A O 1
ATOM 981 N N . ALA A 1 122 ? -1.481 2.811 8.037 1.00 98.31 122 ALA A N 1
ATOM 982 C CA . ALA A 1 122 ? -1.988 1.948 9.097 1.00 98.31 122 ALA A CA 1
ATOM 983 C C . ALA A 1 122 ? -1.029 1.856 10.301 1.00 98.31 122 ALA A C 1
ATOM 985 O O . ALA A 1 122 ? -1.498 1.796 11.433 1.00 98.31 122 ALA A O 1
ATOM 986 N N . TYR A 1 123 ? 0.291 1.872 10.089 1.00 98.31 123 TYR A N 1
ATOM 987 C CA . TYR A 1 123 ? 1.274 1.942 11.176 1.00 98.31 123 TYR A CA 1
ATOM 988 C C . TYR A 1 123 ? 1.159 3.243 11.977 1.00 98.31 123 TYR A C 1
ATOM 990 O O . TYR A 1 123 ? 0.988 3.187 13.192 1.00 98.31 123 TYR A O 1
ATOM 998 N N . TYR A 1 124 ? 1.172 4.388 11.298 1.00 98.00 124 TYR A N 1
ATOM 999 C CA . TYR A 1 124 ? 1.007 5.710 11.904 1.00 98.00 124 TYR A CA 1
ATOM 1000 C C . TYR A 1 124 ? -0.302 5.801 12.698 1.00 98.00 124 TYR A C 1
ATOM 1002 O O . TYR A 1 124 ? -0.334 6.289 13.826 1.00 98.00 124 TYR A O 1
ATOM 1010 N N . PHE A 1 125 ? -1.377 5.211 12.173 1.00 98.31 125 PHE A N 1
ATOM 1011 C CA . PHE A 1 125 ? -2.641 5.094 12.894 1.00 98.31 125 PHE A CA 1
ATOM 1012 C C . PHE A 1 125 ? -2.515 4.269 14.188 1.00 98.31 125 PHE A C 1
ATOM 1014 O O . PHE A 1 125 ? -3.063 4.646 15.224 1.00 98.31 125 PHE A O 1
ATOM 1021 N N . LEU A 1 126 ? -1.794 3.141 14.159 1.00 98.44 126 LEU A N 1
ATOM 1022 C CA . LEU A 1 126 ? -1.548 2.325 15.355 1.00 98.44 126 LEU A CA 1
ATOM 1023 C C . LEU A 1 126 ? -0.718 3.073 16.404 1.00 98.44 126 LEU A C 1
ATOM 1025 O O . LEU A 1 126 ? -0.946 2.872 17.598 1.00 98.44 126 LEU A O 1
ATOM 1029 N N . GLU A 1 127 ? 0.218 3.929 15.991 1.00 98.12 127 GLU A N 1
ATOM 1030 C CA . GLU A 1 127 ? 0.960 4.791 16.915 1.00 98.12 127 GLU A CA 1
ATOM 1031 C C . GLU A 1 127 ? 0.034 5.781 17.626 1.00 98.12 127 GLU A C 1
ATOM 1033 O O . GLU A 1 127 ? 0.108 5.910 18.851 1.00 98.12 127 GLU A O 1
ATOM 1038 N N . GLU A 1 128 ? -0.896 6.410 16.907 1.00 98.06 128 GLU A N 1
ATOM 1039 C CA . GLU A 1 128 ? -1.872 7.321 17.517 1.00 98.06 128 GLU A CA 1
ATOM 1040 C C . GLU A 1 128 ? -2.866 6.597 18.434 1.00 98.06 128 GLU A C 1
ATOM 1042 O O . GLU A 1 128 ? -3.130 7.067 19.543 1.00 98.06 128 GLU A O 1
ATOM 1047 N N . ILE A 1 129 ? -3.342 5.402 18.060 1.00 98.25 129 ILE A N 1
ATOM 1048 C CA . ILE A 1 129 ? -4.146 4.571 18.975 1.00 98.25 129 ILE A CA 1
ATOM 1049 C C . ILE A 1 129 ? -3.331 4.194 20.222 1.00 98.25 129 ILE A C 1
ATOM 1051 O O . ILE A 1 129 ? -3.857 4.217 21.332 1.00 98.25 129 ILE A O 1
ATOM 1055 N N . SER A 1 130 ? -2.046 3.862 20.074 1.00 98.19 130 SER A N 1
ATOM 1056 C CA . SER A 1 130 ? -1.171 3.533 21.206 1.00 98.19 130 SER A CA 1
ATOM 1057 C C . SER A 1 130 ? -1.041 4.709 22.179 1.00 98.19 130 SER A C 1
ATOM 1059 O O . SER A 1 130 ? -1.144 4.525 23.398 1.00 98.19 130 SER A O 1
ATOM 1061 N N . LYS A 1 131 ? -0.862 5.930 21.654 1.00 97.62 131 LYS A N 1
ATOM 1062 C CA . LYS A 1 131 ? -0.838 7.166 22.453 1.00 97.62 131 LYS A CA 1
ATOM 1063 C C . LYS A 1 131 ? -2.179 7.396 23.153 1.00 97.62 131 LYS A C 1
ATOM 1065 O O . LYS A 1 131 ? -2.194 7.628 24.360 1.00 97.62 131 LYS A O 1
ATOM 1070 N N . TRP A 1 132 ? -3.292 7.254 22.431 1.00 97.38 132 TRP A N 1
ATOM 1071 C CA . TRP A 1 132 ? -4.649 7.373 22.973 1.00 97.38 132 TRP A CA 1
ATOM 1072 C C . TRP A 1 132 ? -4.914 6.380 24.115 1.00 97.38 132 TRP A C 1
ATOM 1074 O O . TRP A 1 132 ? -5.325 6.769 25.206 1.00 97.38 132 TRP A O 1
ATOM 1084 N N . ASN A 1 133 ? -4.605 5.100 23.908 1.00 97.31 133 ASN A N 1
ATOM 1085 C CA . ASN A 1 133 ? -4.792 4.049 24.912 1.00 97.31 133 ASN A CA 1
ATOM 1086 C C . ASN A 1 133 ? -3.923 4.264 26.158 1.00 97.31 133 ASN A C 1
ATOM 1088 O O . ASN A 1 133 ? -4.260 3.799 27.245 1.00 97.31 133 ASN A O 1
ATOM 1092 N N . SER A 1 134 ? -2.811 4.985 26.014 1.00 96.88 134 SER A N 1
ATOM 1093 C CA . SER A 1 134 ? -1.920 5.335 27.122 1.00 96.88 134 SER A CA 1
ATOM 1094 C C . SER A 1 134 ? -2.348 6.613 27.856 1.00 96.88 134 SER A C 1
ATOM 1096 O O . SER A 1 134 ? -1.830 6.893 28.933 1.00 96.88 134 SER A O 1
ATOM 1098 N N . SER A 1 135 ? -3.311 7.379 27.327 1.00 94.38 135 SER A N 1
ATOM 1099 C CA . SER A 1 135 ? -3.763 8.647 27.916 1.00 94.38 135 SER A CA 1
ATOM 1100 C C . SER A 1 135 ? -4.887 8.490 28.953 1.00 94.38 135 SER A C 1
ATOM 1102 O O . SER A 1 135 ? -5.492 9.486 29.345 1.00 94.38 135 SER A O 1
ATOM 1104 N N . GLY A 1 136 ? -5.235 7.258 29.347 1.00 85.31 136 GLY A N 1
ATOM 1105 C CA . GLY A 1 136 ? -6.313 6.971 30.306 1.00 85.31 136 GLY A CA 1
ATOM 1106 C C . GLY A 1 136 ? -7.736 7.187 29.771 1.00 85.31 136 GLY A C 1
ATOM 1107 O O . GLY A 1 136 ? -8.689 7.150 30.546 1.00 85.31 136 GLY A O 1
ATOM 1108 N N . LYS A 1 137 ? -7.887 7.421 28.460 1.00 87.75 137 LYS A N 1
ATOM 1109 C CA . LYS A 1 137 ? -9.185 7.468 27.771 1.00 87.75 137 LYS A CA 1
ATOM 1110 C C . LYS A 1 137 ? -9.703 6.046 27.503 1.00 87.75 137 LYS A C 1
ATOM 1112 O O . LYS A 1 137 ? -9.035 5.060 27.808 1.00 87.75 137 LYS A O 1
ATOM 1117 N N . ASN A 1 138 ? -10.900 5.940 26.924 1.00 90.31 138 ASN A N 1
ATOM 1118 C CA . ASN A 1 138 ? -11.478 4.652 26.532 1.00 90.31 138 ASN A CA 1
ATOM 1119 C C . ASN A 1 138 ? -10.549 3.906 25.569 1.00 90.31 138 ASN A C 1
ATOM 1121 O O . ASN A 1 138 ? -10.143 4.465 24.556 1.00 90.31 138 ASN A O 1
ATOM 1125 N N . GLU A 1 139 ? -10.229 2.652 25.873 1.00 95.69 139 GLU A N 1
ATOM 1126 C CA . GLU A 1 139 ? -9.318 1.849 25.059 1.00 95.69 139 GLU A CA 1
ATOM 1127 C C . GLU A 1 139 ? -9.930 1.531 23.684 1.00 95.69 139 GLU A C 1
ATOM 1129 O O . GLU A 1 139 ? -11.012 0.951 23.596 1.00 95.69 139 GLU A O 1
ATOM 1134 N N . ILE A 1 140 ? -9.199 1.845 22.615 1.00 98.12 140 ILE A N 1
ATOM 1135 C CA . ILE A 1 140 ? -9.537 1.477 21.240 1.00 98.12 140 ILE A CA 1
ATOM 1136 C C . ILE A 1 140 ? -8.795 0.188 20.882 1.00 98.12 140 ILE A C 1
ATOM 1138 O O . ILE A 1 140 ? -7.569 0.083 21.014 1.00 98.12 140 ILE A O 1
ATOM 1142 N N . SER A 1 141 ? -9.535 -0.803 20.382 1.00 97.69 141 SER A N 1
ATOM 1143 C CA . SER A 1 141 ? -8.955 -2.037 19.835 1.00 97.69 141 SER A CA 1
ATOM 1144 C C . SER A 1 141 ? -8.989 -2.061 18.307 1.00 97.69 141 SER A C 1
ATOM 1146 O O . SER A 1 141 ? -9.793 -1.379 17.680 1.00 97.69 141 SER A O 1
ATOM 1148 N N . VAL A 1 142 ? -8.116 -2.855 17.687 1.00 98.44 142 VAL A N 1
ATOM 1149 C CA . VAL A 1 142 ? -7.990 -2.917 16.225 1.00 98.44 142 VAL A CA 1
ATOM 1150 C C . VAL A 1 142 ? -8.344 -4.301 15.705 1.00 98.44 142 VAL A C 1
ATOM 1152 O O . VAL A 1 142 ? -7.906 -5.320 16.249 1.00 98.44 142 VAL A O 1
ATOM 1155 N N . ILE A 1 143 ? -9.117 -4.344 14.621 1.00 97.31 143 ILE A N 1
ATOM 1156 C CA . ILE A 1 143 ? -9.441 -5.567 13.886 1.00 97.31 143 ILE A CA 1
ATOM 1157 C C . ILE A 1 143 ? -8.913 -5.445 12.460 1.00 97.31 143 ILE A C 1
ATOM 1159 O O . ILE A 1 143 ? -9.343 -4.580 11.708 1.00 97.31 143 ILE A O 1
ATOM 1163 N N . ILE A 1 144 ? -8.006 -6.336 12.071 1.00 96.38 144 ILE A N 1
ATOM 1164 C CA . ILE A 1 144 ? -7.433 -6.356 10.723 1.00 96.38 144 ILE A CA 1
ATOM 1165 C C . ILE A 1 144 ? -8.088 -7.474 9.925 1.00 96.38 144 ILE A C 1
ATOM 1167 O O . ILE A 1 144 ? -7.994 -8.644 10.305 1.00 96.38 144 ILE A O 1
ATOM 1171 N N . PHE A 1 145 ? -8.705 -7.127 8.802 1.00 93.25 145 PHE A N 1
ATOM 1172 C CA . PHE A 1 145 ? -9.160 -8.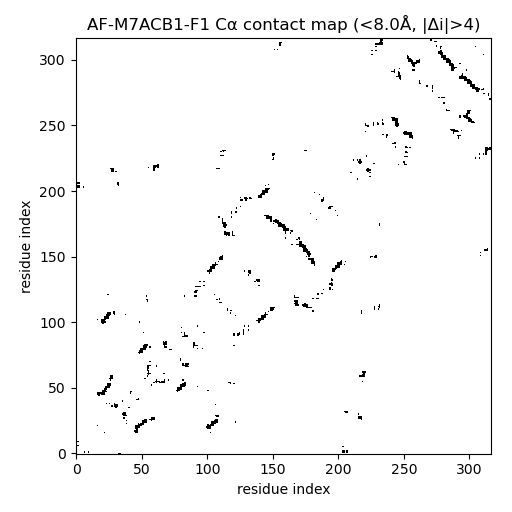095 7.813 1.00 93.25 145 PHE A CA 1
ATOM 1173 C C . PHE A 1 145 ? -7.995 -8.409 6.880 1.00 93.25 145 PHE A C 1
ATOM 1175 O O . PHE A 1 145 ? -7.652 -7.641 5.987 1.00 93.25 145 PHE A O 1
ATOM 1182 N N . ASP A 1 146 ? -7.316 -9.527 7.148 1.00 92.50 146 ASP A N 1
ATOM 1183 C CA . ASP A 1 146 ? -6.069 -9.852 6.464 1.00 92.50 146 ASP A CA 1
ATOM 1184 C C . ASP A 1 146 ? -6.317 -10.317 5.029 1.00 92.50 146 ASP A C 1
ATOM 1186 O O . ASP A 1 146 ? -7.238 -11.086 4.738 1.00 92.50 146 ASP A O 1
ATOM 1190 N N . SER A 1 147 ? -5.415 -9.920 4.140 1.00 89.25 147 SER A N 1
ATOM 1191 C CA . SER A 1 147 ? -5.404 -10.325 2.739 1.00 89.25 147 SER A CA 1
ATOM 1192 C C . SER A 1 147 ? -4.101 -11.046 2.397 1.00 89.25 147 SER A C 1
ATOM 1194 O O . SER A 1 147 ? -3.142 -11.124 3.171 1.00 89.25 147 SER A O 1
ATOM 1196 N N . THR A 1 148 ? -4.051 -11.697 1.243 1.00 89.31 148 THR A N 1
ATOM 1197 C CA . THR A 1 148 ? -2.781 -12.208 0.722 1.00 89.31 148 THR A CA 1
ATOM 1198 C C . THR A 1 148 ? -1.884 -11.058 0.287 1.00 89.31 148 THR A C 1
ATOM 1200 O O . THR A 1 148 ? -2.361 -10.132 -0.355 1.00 89.31 148 THR A O 1
ATOM 1203 N N . ASN A 1 149 ? -0.575 -11.175 0.519 1.00 93.00 149 ASN A N 1
ATOM 1204 C CA . ASN A 1 149 ? 0.392 -10.328 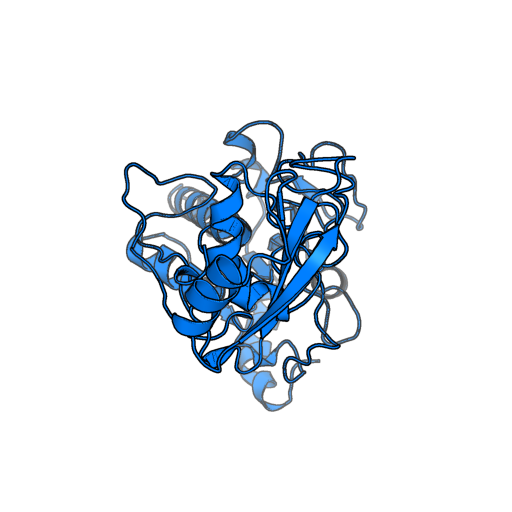-0.171 1.00 93.00 149 ASN A CA 1
ATOM 1205 C C . ASN A 1 149 ? 0.357 -10.665 -1.679 1.00 93.00 149 ASN A C 1
ATOM 1207 O O . ASN A 1 149 ? 0.633 -11.824 -2.026 1.00 93.00 149 ASN A O 1
ATOM 1211 N N . PRO A 1 150 ? -0.005 -9.724 -2.569 1.00 92.25 150 PRO A N 1
ATOM 1212 C CA . PRO A 1 150 ? -0.174 -10.019 -3.989 1.00 92.25 150 PRO A CA 1
ATOM 1213 C C . PRO A 1 150 ? 1.155 -10.267 -4.707 1.00 92.25 150 PRO A C 1
ATOM 1215 O O . PRO A 1 150 ? 1.167 -11.040 -5.661 1.00 92.25 150 PRO A O 1
ATOM 1218 N N . ALA A 1 151 ? 2.266 -9.729 -4.195 1.00 93.81 151 ALA A N 1
ATOM 1219 C CA . ALA A 1 151 ? 3.619 -10.072 -4.619 1.00 93.81 151 ALA A CA 1
ATOM 1220 C C . ALA A 1 151 ? 4.092 -11.417 -4.028 1.00 93.81 151 ALA A C 1
ATOM 1222 O O . ALA A 1 151 ? 5.220 -11.846 -4.250 1.00 93.81 151 ALA A O 1
ATOM 1223 N N . GLY A 1 152 ? 3.265 -12.137 -3.273 1.00 92.06 152 GLY A N 1
ATOM 1224 C CA . GLY A 1 152 ? 3.613 -13.432 -2.695 1.00 92.06 152 GLY A CA 1
ATOM 1225 C C . GLY A 1 152 ? 4.534 -13.337 -1.475 1.00 92.06 152 GLY A C 1
ATOM 1226 O O . GLY A 1 152 ? 4.535 -12.356 -0.743 1.00 92.06 152 GLY A O 1
ATOM 1227 N N . LYS A 1 153 ? 5.268 -14.419 -1.193 1.00 93.81 153 LYS A N 1
ATOM 1228 C CA . LYS A 1 153 ? 6.034 -14.590 0.062 1.00 93.81 153 LYS A CA 1
ATOM 1229 C C . LYS A 1 153 ? 7.532 -14.322 -0.082 1.00 93.81 153 LYS A C 1
ATOM 1231 O O . LYS A 1 153 ? 8.279 -14.553 0.864 1.00 93.81 153 LYS A O 1
ATOM 1236 N N . LYS A 1 154 ? 7.978 -13.933 -1.276 1.00 94.81 154 LYS A N 1
ATOM 1237 C CA . LYS A 1 154 ? 9.395 -13.697 -1.538 1.00 94.81 154 LYS A CA 1
ATOM 1238 C C . LYS A 1 154 ? 9.849 -12.450 -0.784 1.00 94.81 154 LYS A C 1
ATOM 1240 O O . LYS A 1 154 ? 9.093 -11.486 -0.676 1.00 94.81 154 LYS A O 1
ATOM 1245 N N . ILE A 1 155 ? 11.065 -12.514 -0.260 1.00 96.94 155 ILE A N 1
ATOM 1246 C CA . ILE A 1 155 ? 11.686 -11.459 0.530 1.00 96.94 155 ILE A CA 1
ATOM 1247 C C . ILE A 1 155 ? 12.893 -10.943 -0.244 1.00 96.94 155 ILE A C 1
ATOM 1249 O O . ILE A 1 155 ? 13.705 -11.750 -0.697 1.00 96.94 155 ILE A O 1
ATOM 1253 N N . GLU A 1 156 ? 12.994 -9.626 -0.423 1.00 97.31 156 GLU A N 1
ATOM 1254 C CA . GLU A 1 156 ? 14.037 -9.010 -1.246 1.00 97.31 156 GLU A CA 1
ATOM 1255 C C . GLU A 1 156 ? 14.511 -7.669 -0.680 1.00 97.31 156 GLU A C 1
ATOM 1257 O O . GLU A 1 156 ? 13.720 -6.858 -0.187 1.00 97.31 156 GLU A O 1
ATOM 1262 N N . GLY A 1 157 ? 15.813 -7.424 -0.830 1.00 96.44 157 GLY A N 1
ATOM 1263 C CA . GLY A 1 157 ? 16.464 -6.159 -0.501 1.00 96.44 157 GLY A CA 1
ATOM 1264 C C . GLY A 1 157 ? 16.982 -6.075 0.925 1.00 96.44 157 GLY A C 1
ATOM 1265 O O . GLY A 1 157 ? 17.049 -7.066 1.647 1.00 96.44 157 GLY A O 1
ATOM 1266 N N . SER A 1 158 ? 17.375 -4.865 1.311 1.00 96.44 158 SER A N 1
ATOM 1267 C CA . SER A 1 158 ? 17.906 -4.543 2.634 1.00 96.44 158 SER A CA 1
ATOM 1268 C C . SER A 1 158 ? 16.853 -3.899 3.544 1.00 96.44 158 SER A C 1
ATOM 1270 O O . SER A 1 158 ? 15.901 -3.282 3.037 1.00 96.44 158 SER A O 1
ATOM 1272 N N . PRO A 1 159 ? 17.016 -4.025 4.877 1.00 97.31 159 PRO A N 1
ATOM 1273 C CA . PRO A 1 159 ? 16.193 -3.303 5.843 1.00 97.31 159 PRO A CA 1
ATOM 1274 C C . PRO A 1 159 ? 16.425 -1.804 5.703 1.00 97.31 159 PRO A C 1
ATOM 1276 O O . PRO A 1 159 ? 17.552 -1.361 5.474 1.00 97.31 159 PRO A O 1
ATOM 1279 N N . LEU A 1 160 ? 15.349 -1.026 5.820 1.00 97.94 160 LEU A N 1
ATOM 1280 C CA . LEU A 1 160 ? 15.450 0.429 5.814 1.00 97.94 160 LEU A CA 1
ATOM 1281 C C . LEU A 1 160 ? 16.174 0.899 7.078 1.00 97.94 160 LEU A C 1
ATOM 1283 O O . LEU A 1 160 ? 15.791 0.519 8.188 1.00 97.94 160 LEU A O 1
ATOM 1287 N N . GLN A 1 161 ? 17.215 1.709 6.902 1.00 97.88 161 GLN A N 1
ATOM 1288 C CA . GLN A 1 161 ? 17.930 2.322 8.020 1.00 97.88 161 GLN A CA 1
ATOM 1289 C C . GLN A 1 161 ? 17.084 3.443 8.625 1.00 97.88 161 GLN A C 1
ATOM 1291 O O . GLN A 1 161 ? 16.279 4.064 7.930 1.00 97.88 161 GLN A O 1
ATOM 1296 N N . LYS A 1 162 ? 17.261 3.697 9.922 1.00 96.62 162 LYS A N 1
ATOM 1297 C CA . LYS A 1 162 ? 16.441 4.652 10.678 1.00 96.62 162 LYS A CA 1
ATOM 1298 C C . LYS A 1 162 ? 16.550 6.073 10.123 1.00 96.62 162 LYS A C 1
ATOM 1300 O O . LYS A 1 162 ? 15.578 6.812 10.146 1.00 96.62 162 LYS A O 1
ATOM 1305 N N . GLU A 1 163 ? 17.710 6.445 9.598 1.00 97.62 163 GLU A N 1
ATOM 1306 C CA . GLU A 1 163 ? 17.984 7.780 9.060 1.00 97.62 163 GLU A CA 1
ATOM 1307 C C . GLU A 1 163 ? 17.260 8.037 7.727 1.00 97.62 163 GLU A C 1
ATOM 1309 O O . GLU A 1 163 ? 17.144 9.184 7.307 1.00 97.62 163 GLU A O 1
ATOM 1314 N N . PHE A 1 164 ? 16.763 6.980 7.071 1.00 96.50 164 PHE A N 1
ATOM 1315 C CA . PHE A 1 164 ? 15.988 7.048 5.827 1.00 96.50 164 PHE A CA 1
ATOM 1316 C C . PHE A 1 164 ? 14.492 6.757 6.038 1.00 96.50 164 PHE A C 1
ATOM 1318 O O . PHE A 1 164 ? 13.749 6.607 5.066 1.00 96.50 164 PHE A O 1
ATOM 1325 N N . GLU A 1 165 ? 14.051 6.628 7.291 1.00 96.44 165 GLU A N 1
ATOM 1326 C CA . GLU A 1 165 ? 12.645 6.425 7.641 1.00 96.44 165 GLU A CA 1
ATOM 1327 C C . GLU A 1 165 ? 11.801 7.646 7.249 1.00 96.44 165 GLU A C 1
ATOM 1329 O O . GLU A 1 165 ? 12.188 8.790 7.478 1.00 96.44 165 GLU A O 1
ATOM 1334 N N . SER A 1 166 ? 10.654 7.394 6.620 1.00 95.69 166 SER A N 1
ATOM 1335 C CA . SER A 1 166 ? 9.706 8.420 6.166 1.00 95.69 166 SER A CA 1
ATOM 1336 C C . SER A 1 166 ? 8.337 7.790 5.886 1.00 95.69 166 SER A C 1
ATOM 1338 O O . SER A 1 166 ? 8.150 6.583 6.050 1.00 95.69 166 SER A O 1
ATOM 1340 N N . PHE A 1 167 ? 7.372 8.570 5.395 1.00 95.69 167 PHE A N 1
ATOM 1341 C CA . PHE A 1 167 ? 6.057 8.041 5.018 1.00 95.69 167 PHE A CA 1
ATOM 1342 C C . PHE A 1 167 ? 6.115 6.939 3.936 1.00 95.69 167 PHE A C 1
ATOM 1344 O O . PHE A 1 167 ? 5.281 6.033 3.903 1.00 95.69 167 PHE A O 1
ATOM 1351 N N . VAL A 1 168 ? 7.145 6.949 3.085 1.00 95.12 168 VAL A N 1
ATOM 1352 C CA . VAL A 1 168 ? 7.380 5.910 2.066 1.00 95.12 168 VAL A CA 1
ATOM 1353 C C . VAL A 1 168 ? 8.230 4.742 2.587 1.00 95.12 168 VAL A C 1
ATOM 1355 O O . VAL A 1 168 ? 8.756 3.943 1.814 1.00 95.12 168 VAL A O 1
ATOM 1358 N N . GLY A 1 169 ? 8.403 4.604 3.901 1.00 96.12 169 GLY A N 1
ATOM 1359 C CA . GLY A 1 169 ? 9.034 3.417 4.455 1.00 96.12 169 GLY A CA 1
ATOM 1360 C C . GLY A 1 169 ? 9.308 3.492 5.948 1.00 96.12 169 GLY A C 1
ATOM 1361 O O . GLY A 1 169 ? 9.998 4.388 6.426 1.00 96.12 169 GLY A O 1
ATOM 1362 N N . VAL A 1 170 ? 8.847 2.463 6.654 1.00 97.44 170 VAL A N 1
ATOM 1363 C CA . VAL A 1 170 ? 9.124 2.240 8.077 1.00 97.44 170 VAL A CA 1
ATOM 1364 C C . VAL A 1 170 ? 10.467 1.528 8.244 1.00 97.44 170 VAL A C 1
ATOM 1366 O O . VAL A 1 170 ? 10.811 0.628 7.460 1.00 97.44 170 VAL A O 1
ATOM 1369 N N . ARG A 1 171 ? 11.245 1.916 9.260 1.00 97.50 171 ARG A N 1
ATOM 1370 C CA . ARG A 1 171 ? 12.566 1.322 9.523 1.00 97.50 171 ARG A CA 1
ATOM 1371 C C . ARG A 1 171 ? 12.491 -0.196 9.718 1.00 97.50 171 ARG A C 1
ATOM 1373 O O . ARG A 1 171 ? 11.497 -0.737 10.195 1.00 97.50 171 ARG A O 1
ATOM 1380 N N . GLY A 1 172 ? 13.550 -0.902 9.325 1.00 96.69 172 GLY A N 1
ATOM 1381 C CA . GLY A 1 172 ? 13.645 -2.365 9.419 1.00 96.69 172 GLY A CA 1
ATOM 1382 C C . GLY A 1 172 ? 12.913 -3.135 8.311 1.00 96.69 172 GLY A C 1
ATOM 1383 O O . GLY A 1 172 ? 13.274 -4.276 8.017 1.00 96.69 172 GLY A O 1
ATOM 1384 N N . VAL A 1 173 ? 11.946 -2.521 7.623 1.00 97.69 173 VAL A N 1
ATOM 1385 C CA . VAL A 1 173 ? 11.180 -3.185 6.559 1.00 97.69 173 VAL A CA 1
ATOM 1386 C C . VAL A 1 173 ? 12.032 -3.366 5.301 1.00 97.69 173 VAL A C 1
ATOM 1388 O O . VAL A 1 173 ? 12.804 -2.487 4.905 1.00 97.69 173 VAL A O 1
ATOM 1391 N N . LEU A 1 174 ? 11.887 -4.524 4.655 1.00 97.75 174 LEU A N 1
ATOM 1392 C CA . LEU A 1 174 ? 12.563 -4.879 3.403 1.00 97.75 174 LEU A CA 1
ATOM 1393 C C . LEU A 1 174 ? 11.775 -4.379 2.188 1.00 97.75 174 LEU A C 1
ATOM 1395 O O . LEU A 1 174 ? 10.554 -4.270 2.249 1.00 97.75 174 LEU A O 1
ATOM 1399 N N . HIS A 1 175 ? 12.459 -4.131 1.067 1.00 97.75 175 HIS A N 1
ATOM 1400 C CA . HIS A 1 175 ? 11.858 -3.587 -0.162 1.00 97.75 175 HIS A CA 1
ATOM 1401 C C . HIS A 1 175 ? 10.656 -4.407 -0.639 1.00 97.75 175 HIS A C 1
ATOM 1403 O O . HIS A 1 175 ? 9.609 -3.844 -0.952 1.00 97.75 175 HIS A O 1
ATOM 1409 N N . ARG A 1 176 ? 10.799 -5.737 -0.635 1.00 97.56 176 ARG A N 1
ATOM 1410 C CA . ARG A 1 176 ? 9.700 -6.699 -0.753 1.00 97.56 176 ARG A CA 1
ATOM 1411 C C . ARG A 1 176 ? 9.693 -7.533 0.518 1.00 97.56 176 ARG A C 1
ATOM 1413 O O . ARG A 1 176 ? 10.614 -8.313 0.750 1.00 97.56 176 ARG A O 1
ATOM 1420 N N . HIS A 1 177 ? 8.690 -7.349 1.366 1.00 97.25 177 HIS A N 1
ATOM 1421 C CA . HIS A 1 177 ? 8.726 -7.880 2.735 1.00 97.25 177 HIS A CA 1
ATOM 1422 C C . HIS A 1 177 ? 8.106 -9.279 2.880 1.00 97.25 177 HIS A C 1
ATOM 1424 O O . HIS A 1 177 ? 8.308 -9.940 3.895 1.00 97.25 177 HIS A O 1
ATOM 1430 N N . GLY A 1 178 ? 7.319 -9.748 1.905 1.00 96.00 178 GLY A N 1
ATOM 1431 C CA . GLY A 1 178 ? 6.721 -11.095 1.893 1.00 96.00 178 GLY A CA 1
ATOM 1432 C C . GLY A 1 178 ? 5.665 -11.366 2.984 1.00 96.00 178 GLY A C 1
ATOM 1433 O O . GLY A 1 178 ? 5.140 -12.481 3.088 1.00 96.00 178 GLY A O 1
ATOM 1434 N N . LEU A 1 179 ? 5.334 -10.362 3.802 1.00 96.12 179 LEU A N 1
ATOM 1435 C CA . LEU A 1 179 ? 4.311 -10.431 4.854 1.00 96.12 179 LEU A CA 1
ATOM 1436 C C . LEU A 1 179 ? 2.933 -10.027 4.321 1.00 96.12 179 LEU A C 1
ATOM 1438 O O . LEU A 1 179 ? 2.828 -9.236 3.392 1.00 96.12 179 LEU A O 1
ATOM 1442 N N . THR A 1 180 ? 1.871 -10.562 4.921 1.00 95.50 180 THR A N 1
ATOM 1443 C CA . THR A 1 180 ? 0.505 -10.055 4.711 1.00 95.50 180 THR A CA 1
ATOM 1444 C C . THR A 1 180 ? 0.310 -8.747 5.483 1.00 95.50 180 THR A C 1
ATOM 1446 O O . THR A 1 180 ? 1.064 -8.531 6.439 1.00 95.50 180 THR A O 1
ATOM 1449 N N . PRO A 1 181 ? -0.693 -7.912 5.150 1.00 95.81 181 PRO A N 1
ATOM 1450 C CA . PRO A 1 181 ? -1.009 -6.711 5.926 1.00 95.81 181 PRO A CA 1
ATOM 1451 C C . PRO A 1 181 ? -1.100 -6.964 7.434 1.00 95.81 181 PRO A C 1
ATOM 1453 O O . PRO A 1 181 ? -0.394 -6.332 8.215 1.00 95.81 181 PRO A O 1
ATOM 1456 N N . GLY A 1 182 ? -1.865 -7.974 7.859 1.00 96.31 182 GLY A N 1
ATOM 1457 C CA . GLY A 1 182 ? -2.016 -8.310 9.275 1.00 96.31 182 GLY A CA 1
ATOM 1458 C C . GLY A 1 182 ? -0.708 -8.742 9.937 1.00 96.31 182 GLY A C 1
ATOM 1459 O O . GLY A 1 182 ? -0.452 -8.398 11.092 1.00 96.31 182 GLY A O 1
ATOM 1460 N N . LYS A 1 183 ? 0.160 -9.459 9.210 1.00 96.75 183 LYS A N 1
ATOM 1461 C CA . LYS A 1 183 ? 1.478 -9.853 9.724 1.00 96.75 183 LYS A CA 1
ATOM 1462 C C . LYS A 1 183 ? 2.443 -8.678 9.833 1.00 96.75 183 LYS A C 1
ATOM 1464 O O . LYS A 1 183 ? 3.180 -8.638 10.812 1.00 96.75 183 LYS A O 1
ATOM 1469 N N . LEU A 1 184 ? 2.448 -7.755 8.869 1.00 97.88 184 LEU A N 1
ATOM 1470 C CA . LEU A 1 184 ? 3.308 -6.571 8.927 1.00 97.88 184 LEU A CA 1
ATOM 1471 C C . LEU A 1 184 ? 2.861 -5.624 10.049 1.00 97.88 184 LEU A C 1
ATOM 1473 O O . LEU A 1 184 ? 3.681 -5.209 10.858 1.00 97.88 184 LEU A O 1
ATOM 1477 N N . LEU A 1 185 ? 1.556 -5.386 10.190 1.00 98.19 185 LEU A N 1
ATOM 1478 C CA . LEU A 1 185 ? 1.018 -4.563 11.278 1.00 98.19 185 LEU A CA 1
ATOM 1479 C C . LEU A 1 185 ? 1.236 -5.201 12.662 1.00 98.19 185 LEU A C 1
ATOM 1481 O O . LEU A 1 185 ? 1.542 -4.503 13.624 1.00 98.19 185 LEU A O 1
ATOM 1485 N N . SER A 1 186 ? 1.172 -6.534 12.769 1.00 97.81 186 SER A N 1
ATOM 1486 C CA . SER A 1 186 ? 1.573 -7.238 14.003 1.00 97.81 186 SER A CA 1
ATOM 1487 C C . SER A 1 186 ? 3.072 -7.169 14.274 1.00 97.81 186 SER A C 1
ATOM 1489 O O . SER A 1 186 ? 3.485 -7.232 15.430 1.00 97.81 186 SER A O 1
ATOM 1491 N N . TYR A 1 187 ? 3.896 -7.111 13.225 1.00 97.81 187 TYR A N 1
ATOM 1492 C CA . TYR A 1 187 ? 5.327 -6.884 13.372 1.00 97.81 187 TYR A CA 1
ATOM 1493 C C . TYR A 1 187 ? 5.569 -5.490 13.955 1.00 97.81 187 TYR A C 1
ATOM 1495 O O . TYR A 1 187 ? 6.203 -5.408 14.999 1.00 97.81 187 TYR A O 1
ATOM 1503 N N . TYR A 1 188 ? 4.959 -4.439 13.397 1.00 98.44 188 TYR A N 1
ATOM 1504 C CA . TYR A 1 188 ? 5.062 -3.079 13.939 1.00 98.44 188 TYR A CA 1
ATOM 1505 C C . TYR A 1 188 ? 4.582 -2.969 15.386 1.00 98.44 188 TYR A C 1
ATOM 1507 O O . TYR A 1 188 ? 5.274 -2.392 16.218 1.00 98.44 188 TYR A O 1
ATOM 1515 N N . GLN A 1 189 ? 3.441 -3.583 15.717 1.00 98.44 189 GLN A N 1
ATOM 1516 C CA . GLN A 1 189 ? 2.931 -3.620 17.089 1.00 98.44 189 GLN A CA 1
ATOM 1517 C C . GLN A 1 189 ? 3.980 -4.144 18.081 1.00 98.44 189 GLN A C 1
ATOM 1519 O O . GLN A 1 189 ? 4.131 -3.593 19.169 1.00 98.44 189 GLN A O 1
ATOM 1524 N N . LYS A 1 190 ? 4.699 -5.211 17.715 1.00 98.25 190 LYS A N 1
ATOM 1525 C CA . LYS A 1 190 ? 5.705 -5.843 18.577 1.00 98.25 190 LYS A CA 1
ATOM 1526 C C . LYS A 1 190 ? 7.024 -5.084 18.583 1.00 98.25 190 LYS A C 1
ATOM 1528 O O . LYS A 1 190 ? 7.555 -4.841 19.658 1.00 98.25 190 LYS A O 1
ATOM 1533 N N . GLU A 1 191 ? 7.522 -4.739 17.400 1.00 97.81 191 GLU A N 1
ATOM 1534 C CA . GLU A 1 191 ? 8.801 -4.055 17.192 1.00 97.81 191 GLU A CA 1
ATOM 1535 C C . GLU A 1 191 ? 8.826 -2.692 17.888 1.00 97.81 191 GLU A C 1
ATOM 1537 O O . GLU A 1 191 ? 9.820 -2.322 18.503 1.00 97.81 191 GLU A O 1
ATOM 1542 N N . PHE A 1 192 ? 7.710 -1.961 17.835 1.00 98.06 192 PHE A N 1
ATOM 1543 C CA . PHE A 1 192 ? 7.596 -0.619 18.403 1.00 98.06 192 PHE A CA 1
ATOM 1544 C C . PHE A 1 192 ? 6.827 -0.582 19.727 1.00 98.06 192 PHE A C 1
ATOM 1546 O O . PHE A 1 192 ? 6.502 0.496 20.214 1.00 98.06 192 PHE A O 1
ATOM 1553 N N . HIS A 1 193 ? 6.552 -1.748 20.324 1.00 98.06 193 HIS A N 1
ATOM 1554 C CA . HIS A 1 193 ? 5.883 -1.885 21.624 1.00 98.06 193 HIS A CA 1
ATOM 1555 C C . HIS A 1 193 ? 4.565 -1.094 21.736 1.00 98.06 193 HIS A C 1
ATOM 1557 O O . HIS A 1 193 ? 4.290 -0.455 22.752 1.00 98.06 193 HIS A O 1
ATOM 1563 N N . LEU A 1 194 ? 3.738 -1.137 20.688 1.00 98.38 194 LEU A N 1
ATOM 1564 C CA . LEU A 1 194 ? 2.501 -0.359 20.614 1.00 98.38 194 LEU A CA 1
ATOM 1565 C C . LEU A 1 194 ? 1.441 -0.904 21.584 1.00 98.38 194 LEU A C 1
ATOM 1567 O O . LEU A 1 194 ? 1.096 -2.090 21.552 1.00 98.38 194 LEU A O 1
ATOM 1571 N N . ASN A 1 195 ? 0.866 -0.019 22.401 1.00 97.62 195 ASN A N 1
ATOM 1572 C CA . ASN A 1 195 ? -0.202 -0.312 23.357 1.00 97.62 195 ASN A CA 1
ATOM 1573 C C . ASN A 1 195 ? -1.570 -0.410 22.657 1.00 97.62 195 ASN A C 1
ATOM 1575 O O . ASN A 1 195 ? -2.468 0.411 22.849 1.00 97.62 195 ASN A O 1
ATOM 1579 N N . VAL A 1 196 ? -1.724 -1.407 21.785 1.00 97.56 196 VAL A N 1
ATOM 1580 C CA . VAL A 1 196 ? -2.946 -1.623 21.001 1.00 97.56 196 VAL A CA 1
ATOM 1581 C C . VAL A 1 196 ? -3.286 -3.101 20.977 1.00 97.56 196 VAL A C 1
ATOM 1583 O O . VAL A 1 196 ? -2.443 -3.929 20.643 1.00 97.56 196 VAL A O 1
ATOM 1586 N N . LYS A 1 197 ? -4.536 -3.469 21.272 1.00 96.88 197 LYS A N 1
ATOM 1587 C CA . LYS A 1 197 ? -5.012 -4.851 21.107 1.00 96.88 197 LYS A CA 1
ATOM 1588 C C . LYS A 1 197 ? -5.399 -5.102 19.651 1.00 96.88 197 LYS A C 1
ATOM 1590 O O . LYS A 1 197 ? -6.443 -4.634 19.207 1.00 96.88 197 LYS A O 1
ATOM 1595 N N . ILE A 1 198 ? -4.591 -5.883 18.932 1.00 97.38 198 ILE A N 1
ATOM 1596 C CA . ILE A 1 198 ? -4.852 -6.271 17.537 1.00 97.38 198 ILE A CA 1
ATOM 1597 C C . ILE A 1 198 ? -5.488 -7.665 17.468 1.00 97.38 198 ILE A C 1
ATOM 1599 O O . ILE A 1 198 ? -4.971 -8.635 18.025 1.00 97.38 198 ILE A O 1
ATOM 1603 N N . ARG A 1 199 ? -6.594 -7.786 16.727 1.00 95.62 199 ARG A N 1
ATOM 1604 C CA . ARG A 1 199 ? -7.206 -9.062 16.327 1.00 95.62 199 ARG A CA 1
ATOM 1605 C C . ARG A 1 199 ? -7.150 -9.200 14.811 1.00 95.62 199 ARG A C 1
ATOM 1607 O O . ARG A 1 199 ? -7.585 -8.309 14.095 1.00 95.62 199 ARG A O 1
ATOM 1614 N N . ILE A 1 200 ? -6.662 -10.334 14.315 1.00 93.31 200 ILE A N 1
ATOM 1615 C CA . ILE A 1 200 ? -6.595 -10.601 12.874 1.00 93.31 200 ILE A CA 1
ATOM 1616 C C . ILE A 1 200 ? -7.722 -11.547 12.462 1.00 93.31 200 ILE A C 1
ATOM 1618 O O . ILE A 1 200 ? -7.815 -12.675 12.955 1.00 93.31 200 ILE A O 1
ATOM 1622 N N . VAL A 1 201 ? -8.544 -11.104 11.513 1.00 89.38 201 VAL A N 1
ATOM 1623 C CA . VAL A 1 201 ? -9.470 -11.950 10.760 1.00 89.38 201 VAL A CA 1
ATOM 1624 C C . VAL A 1 201 ? -8.699 -12.553 9.595 1.00 89.38 201 VAL A C 1
ATOM 1626 O O . VAL A 1 201 ? -8.238 -11.853 8.700 1.00 89.38 201 VAL A O 1
ATOM 1629 N N . ASN A 1 202 ? -8.521 -13.873 9.627 1.00 75.69 202 ASN A N 1
ATOM 1630 C CA . ASN A 1 202 ? -7.775 -14.582 8.592 1.00 75.69 202 ASN A CA 1
ATOM 1631 C C . ASN A 1 202 ? -8.444 -14.466 7.211 1.00 75.69 202 ASN A C 1
ATOM 1633 O O . ASN A 1 202 ? -9.664 -14.378 7.091 1.00 75.69 202 ASN A O 1
ATOM 1637 N N . LYS A 1 203 ? -7.612 -14.641 6.180 1.00 61.66 203 LYS A N 1
ATOM 1638 C CA . LYS A 1 203 ? -7.879 -14.567 4.728 1.00 61.66 203 LYS A CA 1
ATOM 1639 C C . LYS A 1 203 ? -9.143 -15.248 4.182 1.00 61.66 203 LYS A C 1
ATOM 1641 O O . LYS A 1 203 ? -9.506 -14.997 3.042 1.00 61.66 203 LYS A O 1
ATOM 1646 N N . GLY A 1 204 ? -9.809 -16.112 4.949 1.00 56.47 204 GLY A N 1
ATOM 1647 C CA . GLY A 1 204 ? -11.051 -16.778 4.538 1.00 56.47 204 GLY A CA 1
ATOM 1648 C C . GLY A 1 204 ? -12.269 -15.850 4.438 1.00 56.47 204 GLY A C 1
ATOM 1649 O O . GLY A 1 204 ? -13.324 -16.302 3.995 1.00 56.47 204 GLY A O 1
ATOM 1650 N N . TRP A 1 205 ? -12.134 -14.577 4.835 1.00 65.25 205 TRP A N 1
ATOM 1651 C CA . TRP A 1 205 ? -13.152 -13.542 4.633 1.00 65.25 205 TRP A CA 1
ATOM 1652 C C . TRP A 1 205 ? -13.437 -13.307 3.142 1.00 65.25 205 TRP A C 1
ATOM 1654 O O . TRP A 1 205 ? -14.578 -13.444 2.705 1.00 65.25 205 TRP A O 1
ATOM 1664 N N . TYR A 1 206 ? -12.404 -13.068 2.330 1.00 66.06 206 TYR A N 1
ATOM 1665 C CA . TYR A 1 206 ? -12.530 -12.902 0.882 1.00 66.06 206 TYR A CA 1
ATOM 1666 C C . TYR A 1 206 ? -12.590 -14.276 0.194 1.00 66.06 206 TYR A C 1
ATOM 1668 O O . TYR A 1 206 ? -11.583 -14.908 -0.097 1.00 66.06 206 TYR A O 1
ATOM 1676 N N . LYS A 1 207 ? -13.813 -14.762 -0.038 1.00 53.91 207 LYS A N 1
ATOM 1677 C CA . LYS A 1 207 ? -14.185 -16.127 -0.472 1.00 53.91 207 LYS A CA 1
ATOM 1678 C C . LYS A 1 207 ? -13.604 -16.670 -1.797 1.00 53.91 207 LYS A C 1
ATOM 1680 O O . LYS A 1 207 ? -14.036 -17.739 -2.228 1.00 53.91 207 LYS A O 1
ATOM 1685 N N . LYS A 1 208 ? -12.659 -16.014 -2.472 1.00 54.88 208 LYS A N 1
ATOM 1686 C CA . LYS A 1 208 ? -12.108 -16.505 -3.749 1.00 54.88 208 LYS A CA 1
ATOM 1687 C C . LYS A 1 208 ? -10.624 -16.825 -3.628 1.00 54.88 208 LYS A C 1
ATOM 1689 O O . LYS A 1 208 ? -9.868 -16.077 -3.024 1.00 54.88 208 LYS A O 1
ATOM 1694 N N . LYS A 1 209 ? -10.196 -17.916 -4.281 1.00 55.12 209 LYS A N 1
ATOM 1695 C CA . LYS A 1 209 ? -8.807 -18.023 -4.753 1.00 55.12 209 LYS A CA 1
ATOM 1696 C C . LYS A 1 209 ? -8.522 -16.723 -5.497 1.00 55.12 209 LYS A C 1
ATOM 1698 O O . LYS A 1 209 ? -9.286 -16.422 -6.411 1.00 55.12 209 LYS A O 1
ATOM 1703 N N . ASP A 1 210 ? -7.496 -15.978 -5.094 1.00 63.88 210 ASP A N 1
ATOM 1704 C CA . ASP A 1 210 ? -7.086 -14.752 -5.777 1.00 63.88 210 ASP A CA 1
ATOM 1705 C C . ASP A 1 210 ? -6.917 -15.045 -7.273 1.00 63.88 210 ASP A C 1
ATOM 1707 O O . ASP A 1 210 ? -5.904 -15.600 -7.709 1.00 63.88 210 ASP A O 1
ATOM 1711 N N . SER A 1 211 ? -7.944 -14.733 -8.051 1.00 72.19 211 SER A N 1
ATOM 1712 C CA . SER A 1 211 ? -7.907 -14.807 -9.498 1.00 72.19 211 SER A CA 1
ATOM 1713 C C . SER A 1 211 ? -7.415 -13.462 -9.995 1.00 72.19 211 SER A C 1
ATOM 1715 O O . SER A 1 211 ? -7.818 -12.426 -9.465 1.00 72.19 211 SER A O 1
ATOM 1717 N N . GLU A 1 212 ? -6.586 -13.463 -11.033 1.00 71.75 212 GLU A N 1
ATOM 1718 C CA . GLU A 1 212 ? -6.170 -12.227 -11.701 1.00 71.75 212 GLU A CA 1
ATOM 1719 C C . GLU A 1 212 ? -7.379 -11.420 -12.204 1.00 71.75 212 GLU A C 1
ATOM 1721 O O . GLU A 1 212 ? -7.351 -10.196 -12.174 1.00 71.75 212 GLU A O 1
ATOM 1726 N N . PHE A 1 213 ? -8.489 -12.090 -12.537 1.00 80.06 213 PHE A N 1
ATOM 1727 C CA . PHE A 1 213 ? -9.747 -11.465 -12.964 1.00 80.06 213 PHE A CA 1
ATOM 1728 C C . PHE A 1 213 ? -10.590 -10.882 -11.821 1.00 80.06 213 PHE A C 1
ATOM 1730 O O . PHE A 1 213 ? -11.653 -10.323 -12.058 1.00 80.06 213 PHE A O 1
ATOM 1737 N N . SER A 1 214 ? -10.180 -11.072 -10.567 1.00 81.25 214 SER A N 1
ATOM 1738 C CA . SER A 1 214 ? -10.842 -10.496 -9.387 1.00 81.25 214 SER A CA 1
ATOM 1739 C C . SER A 1 214 ? -9.956 -9.466 -8.682 1.00 81.25 214 SER A C 1
ATOM 1741 O O . SER A 1 214 ? -10.236 -9.091 -7.542 1.00 81.25 214 SER A O 1
ATOM 1743 N N . TRP A 1 215 ? -8.877 -9.033 -9.343 1.00 88.56 215 TRP A N 1
ATOM 1744 C CA . TRP A 1 215 ? -8.039 -7.940 -8.873 1.00 88.56 215 TRP A CA 1
ATOM 1745 C C . TRP A 1 215 ? -8.830 -6.635 -8.907 1.00 88.56 215 TRP A C 1
ATOM 1747 O O . TRP A 1 215 ? -9.345 -6.243 -9.951 1.00 88.56 215 TRP A O 1
ATOM 1757 N N . ILE A 1 216 ? -8.913 -5.978 -7.755 1.00 91.88 216 ILE A N 1
ATOM 1758 C CA . ILE A 1 216 ? -9.441 -4.623 -7.639 1.00 91.88 216 ILE A CA 1
ATOM 1759 C C . ILE A 1 216 ? -8.228 -3.722 -7.421 1.00 91.88 216 ILE A C 1
ATOM 1761 O O . ILE A 1 216 ? -7.559 -3.898 -6.396 1.00 91.88 216 ILE A O 1
ATOM 1765 N N . PRO A 1 217 ? -7.903 -2.830 -8.373 1.00 93.44 217 PRO A N 1
ATOM 1766 C CA . PRO A 1 217 ? -6.739 -1.963 -8.274 1.00 93.44 217 PRO A CA 1
ATOM 1767 C C . PRO A 1 217 ? -6.758 -1.138 -6.980 1.00 93.44 217 PRO A C 1
ATOM 1769 O O . PRO A 1 217 ? -7.713 -0.396 -6.743 1.00 93.44 217 PRO A O 1
ATOM 1772 N N . PRO A 1 218 ? -5.728 -1.252 -6.126 1.00 93.62 218 PRO A N 1
ATOM 1773 C CA . PRO A 1 218 ? -5.644 -0.463 -4.902 1.00 93.62 218 PRO A CA 1
ATOM 1774 C C . PRO A 1 218 ? -5.288 1.005 -5.183 1.00 93.62 218 PRO A C 1
ATOM 1776 O O . PRO A 1 218 ? -5.672 1.875 -4.409 1.00 93.62 218 PRO A O 1
ATOM 1779 N N . SER A 1 219 ? -4.611 1.283 -6.305 1.00 95.75 219 SER A N 1
ATOM 1780 C CA . SER A 1 219 ? -4.324 2.630 -6.810 1.00 95.75 219 SER A CA 1
ATOM 1781 C C . SER A 1 219 ? -4.283 2.675 -8.345 1.00 95.75 219 SER A C 1
ATOM 1783 O O . SER A 1 219 ? -4.135 1.614 -8.968 1.00 95.75 219 SER A O 1
ATOM 1785 N N . PRO A 1 220 ? -4.379 3.864 -8.986 1.00 94.50 220 PRO A N 1
ATOM 1786 C CA . PRO A 1 220 ? -4.444 3.975 -10.449 1.00 94.50 220 PRO A CA 1
ATOM 1787 C C . PRO A 1 220 ? -3.276 3.316 -11.186 1.00 94.50 220 PRO A C 1
ATOM 1789 O O . PRO A 1 220 ? -3.458 2.731 -12.251 1.00 94.50 220 PRO A O 1
ATOM 1792 N N . ASN A 1 221 ? -2.075 3.380 -10.602 1.00 96.75 221 ASN A N 1
ATOM 1793 C CA . ASN A 1 221 ? -0.855 2.854 -11.211 1.00 96.75 221 ASN A CA 1
ATOM 1794 C C . ASN A 1 221 ? -0.521 1.412 -10.781 1.00 96.75 221 ASN A C 1
ATOM 1796 O O . ASN A 1 221 ? 0.537 0.908 -11.140 1.00 96.75 221 ASN A O 1
ATOM 1800 N N . ILE A 1 222 ? -1.437 0.710 -10.094 1.00 97.06 222 ILE A N 1
ATOM 1801 C CA . ILE A 1 222 ? -1.362 -0.745 -9.843 1.00 97.06 222 ILE A CA 1
ATOM 1802 C C . ILE A 1 222 ? -2.584 -1.455 -10.474 1.00 97.06 222 ILE A C 1
ATOM 1804 O O . ILE A 1 222 ? -3.408 -2.064 -9.778 1.00 97.06 222 ILE A O 1
ATOM 1808 N N . PRO A 1 223 ? -2.746 -1.382 -11.812 1.00 95.06 223 PRO A N 1
ATOM 1809 C CA . PRO A 1 223 ? -3.947 -1.871 -12.488 1.00 95.06 223 PRO A CA 1
ATOM 1810 C C . PRO A 1 223 ? -4.064 -3.400 -12.509 1.00 95.06 223 PRO A C 1
ATOM 1812 O O . PRO A 1 223 ? -5.167 -3.922 -12.659 1.00 95.06 223 PRO A O 1
ATOM 1815 N N . PHE A 1 224 ? -2.958 -4.133 -12.347 1.00 93.50 224 PHE A N 1
ATOM 1816 C CA . PHE A 1 224 ? -2.947 -5.594 -12.389 1.00 93.50 224 PHE A CA 1
ATOM 1817 C C . PHE A 1 224 ? -2.228 -6.184 -11.179 1.00 93.50 224 PHE A C 1
ATOM 1819 O O . PHE A 1 224 ? -1.257 -5.630 -10.670 1.00 93.50 224 PHE A O 1
ATOM 1826 N N . ARG A 1 225 ? -2.637 -7.391 -10.773 1.00 91.62 225 ARG A N 1
ATOM 1827 C CA . ARG A 1 225 ? -1.904 -8.158 -9.754 1.00 91.62 225 ARG A CA 1
ATOM 1828 C C . ARG A 1 225 ? -0.460 -8.445 -10.184 1.00 91.62 225 ARG A C 1
ATOM 1830 O O . ARG A 1 225 ? 0.434 -8.470 -9.343 1.00 91.62 225 ARG A O 1
ATOM 1837 N N . SER A 1 226 ? -0.227 -8.654 -11.483 1.00 91.75 226 SER A N 1
ATOM 1838 C CA . SER A 1 226 ? 1.114 -8.843 -12.053 1.00 91.75 226 SER A CA 1
ATOM 1839 C C . SER A 1 226 ? 2.050 -7.684 -11.714 1.00 91.75 226 SER A C 1
ATOM 1841 O O . SER A 1 226 ? 3.218 -7.916 -11.404 1.00 91.75 226 SER A O 1
ATOM 1843 N N . THR A 1 227 ? 1.519 -6.460 -11.681 1.00 96.00 227 THR A N 1
ATOM 1844 C CA . THR A 1 227 ? 2.262 -5.242 -11.357 1.00 96.00 227 THR A CA 1
ATOM 1845 C C . THR A 1 227 ? 2.892 -5.326 -9.962 1.00 96.00 227 THR A C 1
ATOM 1847 O O . THR A 1 227 ? 4.038 -4.923 -9.777 1.00 96.00 227 THR A O 1
ATOM 1850 N N . CYS A 1 228 ? 2.226 -5.964 -8.991 1.00 96.00 228 CYS A N 1
ATOM 1851 C CA . CYS A 1 228 ? 2.763 -6.138 -7.637 1.00 96.00 228 CYS A CA 1
ATOM 1852 C C . CYS A 1 228 ? 4.067 -6.956 -7.597 1.00 96.00 228 CYS A C 1
ATOM 1854 O O . CYS A 1 228 ? 4.897 -6.737 -6.721 1.00 96.00 228 CYS A O 1
ATOM 1856 N N . TYR A 1 229 ? 4.290 -7.881 -8.540 1.00 95.88 229 TYR A N 1
ATOM 1857 C CA . TYR A 1 229 ? 5.533 -8.662 -8.585 1.00 95.88 229 TYR A CA 1
ATOM 1858 C C . TYR A 1 229 ? 6.749 -7.831 -9.005 1.00 95.88 229 TYR A C 1
ATOM 1860 O O . TYR A 1 229 ? 7.864 -8.147 -8.591 1.00 95.88 229 TYR A O 1
ATOM 1868 N N . VAL A 1 230 ? 6.546 -6.804 -9.836 1.00 96.75 230 VAL A N 1
ATOM 1869 C CA . VAL A 1 230 ? 7.621 -5.955 -10.377 1.00 96.75 230 VAL A CA 1
ATOM 1870 C C . VAL A 1 230 ? 7.801 -4.653 -9.604 1.00 96.75 230 VAL A C 1
ATOM 1872 O O . VAL A 1 230 ? 8.909 -4.120 -9.562 1.00 96.75 230 VAL A O 1
ATOM 1875 N N . TYR A 1 231 ? 6.750 -4.185 -8.930 1.00 97.88 231 TYR A N 1
ATOM 1876 C CA . TYR A 1 231 ? 6.695 -2.887 -8.259 1.00 97.88 231 TYR A CA 1
ATOM 1877 C C . TYR A 1 231 ? 7.835 -2.655 -7.249 1.00 97.88 231 TYR A C 1
ATOM 1879 O O . TYR A 1 231 ? 8.451 -1.588 -7.245 1.00 97.88 231 TYR A O 1
ATOM 1887 N N . SER A 1 232 ? 8.208 -3.671 -6.460 1.00 97.12 232 SER A N 1
ATOM 1888 C CA . SER A 1 232 ? 9.326 -3.590 -5.500 1.00 97.12 232 SER A CA 1
ATOM 1889 C C . SER A 1 232 ? 10.702 -3.308 -6.130 1.00 97.12 232 SER A C 1
ATOM 1891 O O . SER A 1 232 ? 11.642 -3.027 -5.399 1.00 97.12 232 SER A O 1
ATOM 1893 N N . GLY A 1 233 ? 10.864 -3.427 -7.448 1.00 96.50 233 GLY A N 1
ATOM 1894 C CA . GLY A 1 233 ? 12.072 -2.999 -8.162 1.00 96.50 233 GLY A CA 1
ATOM 1895 C C . GLY A 1 233 ? 11.811 -1.781 -9.031 1.00 96.50 233 GLY A C 1
ATOM 1896 O O . GLY A 1 233 ? 12.527 -0.795 -8.949 1.00 96.50 233 GLY A O 1
ATOM 1897 N N . GLN A 1 234 ? 10.728 -1.822 -9.800 1.00 97.56 234 GLN A N 1
ATOM 1898 C CA . GLN A 1 234 ? 10.420 -0.812 -10.809 1.00 97.56 234 GLN A CA 1
ATOM 1899 C C . GLN A 1 234 ? 10.054 0.549 -10.212 1.00 97.56 234 GLN A C 1
ATOM 1901 O O . GLN A 1 234 ? 10.308 1.573 -10.831 1.00 97.56 234 GLN A O 1
ATOM 1906 N N . CYS A 1 235 ? 9.533 0.597 -8.984 1.00 97.25 235 CYS A N 1
ATOM 1907 C CA . CYS A 1 235 ? 9.315 1.869 -8.295 1.00 97.25 235 CYS A CA 1
ATOM 1908 C C . CYS A 1 235 ? 10.631 2.570 -7.913 1.00 97.25 235 CYS A C 1
ATOM 1910 O O . CYS A 1 235 ? 10.634 3.780 -7.728 1.00 97.25 235 CYS A O 1
ATOM 1912 N N . LEU A 1 236 ? 11.768 1.861 -7.834 1.00 96.75 236 LEU A N 1
ATOM 1913 C CA . LEU A 1 236 ? 13.067 2.507 -7.590 1.00 96.75 236 LEU A CA 1
ATOM 1914 C C . LEU A 1 236 ? 13.466 3.444 -8.736 1.00 96.75 236 LEU A C 1
ATOM 1916 O O . LEU A 1 236 ? 14.219 4.392 -8.515 1.00 96.75 236 LEU A O 1
ATOM 1920 N N . LEU A 1 237 ? 12.920 3.229 -9.939 1.00 96.88 237 LEU A N 1
ATOM 1921 C CA . LEU A 1 237 ? 13.112 4.130 -11.070 1.00 96.88 237 LEU A CA 1
ATOM 1922 C C . LEU A 1 237 ? 12.547 5.526 -10.818 1.00 96.88 237 LEU A C 1
ATOM 1924 O O . LEU A 1 237 ? 13.012 6.463 -11.465 1.00 96.88 237 LEU A O 1
ATOM 1928 N N . GLU A 1 238 ? 11.612 5.704 -9.877 1.00 95.31 238 GLU A N 1
ATOM 1929 C CA . GLU A 1 238 ? 11.122 7.025 -9.461 1.00 95.31 238 GLU A CA 1
ATOM 1930 C C . GLU A 1 238 ? 12.267 7.930 -8.983 1.00 95.31 238 GLU A C 1
ATOM 1932 O O . GLU A 1 238 ? 12.263 9.118 -9.293 1.00 95.31 238 GLU A O 1
ATOM 1937 N N . GLY A 1 239 ? 13.311 7.359 -8.368 1.00 94.31 239 GLY A N 1
ATOM 1938 C CA . GLY A 1 239 ? 14.539 8.065 -7.981 1.00 94.31 239 GLY A CA 1
ATOM 1939 C C . GLY A 1 239 ? 15.538 8.310 -9.122 1.00 94.31 239 GLY A C 1
ATOM 1940 O O . GLY A 1 239 ? 16.677 8.697 -8.868 1.00 94.31 239 GLY A O 1
ATOM 1941 N N . THR A 1 240 ? 15.154 8.054 -10.375 1.00 96.06 240 THR A N 1
ATOM 1942 C CA . THR A 1 240 ? 16.007 8.178 -11.567 1.00 96.06 240 THR A CA 1
ATOM 1943 C C . THR A 1 240 ? 15.324 8.994 -12.669 1.00 96.06 240 THR A C 1
ATOM 1945 O O . THR A 1 240 ? 14.146 9.344 -12.586 1.00 96.06 240 THR A O 1
ATOM 1948 N N . ASN A 1 241 ? 16.049 9.250 -13.760 1.00 96.44 241 ASN A N 1
ATOM 1949 C CA . ASN A 1 241 ? 15.513 9.893 -14.959 1.00 96.44 241 ASN A CA 1
ATOM 1950 C C . ASN A 1 241 ? 14.828 8.923 -15.946 1.00 96.44 241 ASN A C 1
ATOM 1952 O O . ASN A 1 241 ? 14.393 9.364 -17.008 1.00 96.44 241 ASN A O 1
ATOM 1956 N N . LEU A 1 242 ? 14.706 7.628 -15.635 1.00 97.31 242 LEU A N 1
ATOM 1957 C CA . LEU A 1 242 ? 13.956 6.665 -16.451 1.00 97.31 242 LEU A CA 1
ATOM 1958 C C . LEU A 1 242 ? 12.465 6.740 -16.133 1.00 97.31 242 LEU A C 1
ATOM 1960 O O . LEU A 1 242 ? 12.103 6.849 -14.972 1.00 97.31 242 LEU A O 1
ATOM 1964 N N . SER A 1 243 ? 11.592 6.651 -17.134 1.00 98.19 243 SER A N 1
ATOM 1965 C CA . SER A 1 243 ? 10.162 6.433 -16.901 1.00 98.19 243 SER A CA 1
ATOM 1966 C C . SER A 1 243 ? 9.931 4.990 -16.459 1.00 98.19 243 SER A C 1
ATOM 1968 O O . SER A 1 243 ? 10.373 4.064 -17.131 1.00 98.19 243 SER A O 1
ATOM 1970 N N . GLU A 1 244 ? 9.189 4.816 -15.371 1.00 97.69 244 GLU A N 1
ATOM 1971 C CA . GLU A 1 244 ? 8.599 3.560 -14.892 1.00 97.69 244 GLU A CA 1
ATOM 1972 C C . GLU A 1 244 ? 7.242 3.252 -15.549 1.00 97.69 244 GLU A C 1
ATOM 1974 O O . GLU A 1 244 ? 6.450 2.460 -15.042 1.00 97.69 244 GLU A O 1
ATOM 1979 N N . GLY A 1 245 ? 6.920 3.914 -16.663 1.00 97.56 245 GLY A N 1
ATOM 1980 C CA . GLY A 1 245 ? 5.720 3.626 -17.444 1.00 97.56 245 GLY A CA 1
ATOM 1981 C C . GLY A 1 245 ? 4.423 4.206 -16.878 1.00 97.56 245 GLY A C 1
ATOM 1982 O O . GLY A 1 245 ? 3.357 3.913 -17.430 1.00 97.56 245 GLY A O 1
ATOM 1983 N N . ARG A 1 246 ? 4.466 5.040 -15.827 1.00 97.88 246 ARG A N 1
ATOM 1984 C CA . ARG A 1 246 ? 3.341 5.937 -15.493 1.00 97.88 246 ARG A CA 1
ATOM 1985 C C . ARG A 1 246 ? 2.989 6.788 -16.720 1.00 97.88 246 ARG A C 1
ATOM 1987 O O . ARG A 1 246 ? 3.852 7.081 -17.545 1.00 97.88 246 ARG A O 1
ATOM 1994 N N . GLY A 1 247 ? 1.708 7.104 -16.897 1.00 97.06 247 GLY A N 1
ATOM 1995 C CA . GLY A 1 247 ? 1.210 7.695 -18.146 1.00 97.06 247 GLY A CA 1
ATOM 1996 C C . GLY A 1 247 ? 0.949 6.691 -19.275 1.00 97.06 247 GLY A C 1
ATOM 1997 O O . GLY A 1 247 ? 0.609 7.107 -20.379 1.00 97.06 247 GLY A O 1
ATOM 1998 N N . THR A 1 248 ? 1.078 5.384 -19.023 1.00 97.06 248 THR A N 1
ATOM 1999 C CA . THR A 1 248 ? 0.718 4.309 -19.965 1.00 97.06 248 THR A CA 1
ATOM 2000 C C . THR A 1 248 ? -0.355 3.390 -19.371 1.00 97.06 248 THR A C 1
ATOM 2002 O O . THR A 1 248 ? -0.746 3.525 -18.216 1.00 97.06 248 THR A O 1
ATOM 2005 N N . THR A 1 249 ? -0.818 2.398 -20.135 1.00 96.00 249 THR A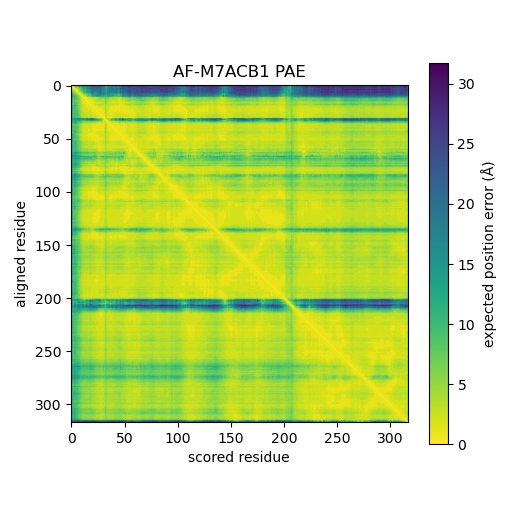 N 1
ATOM 2006 C CA . THR A 1 249 ? -1.765 1.378 -19.649 1.00 96.00 249 THR A CA 1
ATOM 2007 C C . THR A 1 249 ? -1.095 0.233 -18.874 1.00 96.00 249 THR A C 1
ATOM 2009 O O . THR A 1 249 ? -1.771 -0.719 -18.481 1.00 96.00 249 THR A O 1
ATOM 2012 N N . ARG A 1 250 ? 0.239 0.253 -18.733 1.00 96.81 250 ARG A N 1
ATOM 2013 C CA . ARG A 1 250 ? 1.053 -0.797 -18.093 1.00 96.81 250 ARG A CA 1
ATOM 2014 C C . ARG A 1 250 ? 2.170 -0.183 -17.221 1.00 96.81 250 ARG A C 1
ATOM 2016 O O . ARG A 1 250 ? 3.343 -0.483 -17.464 1.00 96.81 250 ARG A O 1
ATOM 2023 N N . PRO A 1 251 ? 1.829 0.678 -16.240 1.00 97.69 251 PRO A N 1
ATOM 2024 C CA . PRO A 1 251 ? 2.804 1.257 -15.314 1.00 97.69 251 PRO A CA 1
ATOM 2025 C C . PRO A 1 251 ? 3.530 0.163 -14.528 1.00 97.69 251 PRO A C 1
ATOM 2027 O O . PRO A 1 251 ? 2.955 -0.888 -14.242 1.00 97.69 251 PRO A O 1
ATOM 2030 N N . PHE A 1 252 ? 4.810 0.395 -14.240 1.00 97.94 252 PHE A N 1
ATOM 2031 C CA . PHE A 1 252 ? 5.789 -0.513 -13.626 1.00 97.94 252 PHE A CA 1
ATOM 2032 C C . PHE A 1 252 ? 6.051 -1.827 -14.369 1.00 97.94 252 PHE A C 1
ATOM 2034 O O . PHE A 1 252 ? 7.046 -2.490 -14.116 1.00 97.94 252 PHE A O 1
ATOM 2041 N N . GLU A 1 253 ? 5.196 -2.228 -15.305 1.00 97.56 253 GLU A N 1
ATOM 2042 C CA . GLU A 1 253 ? 5.473 -3.309 -16.252 1.00 97.56 253 GLU A CA 1
ATOM 2043 C C . GLU A 1 253 ? 6.205 -2.789 -17.496 1.00 97.56 253 GLU A C 1
ATOM 2045 O O . GLU A 1 253 ? 6.637 -3.587 -18.321 1.00 97.56 253 GLU A O 1
ATOM 2050 N N . THR A 1 254 ? 6.340 -1.471 -17.644 1.00 97.44 254 THR A N 1
ATOM 2051 C CA . THR A 1 254 ? 7.003 -0.794 -18.762 1.00 97.44 254 THR A CA 1
ATOM 2052 C C . THR A 1 254 ? 8.026 0.182 -18.211 1.00 97.44 254 THR A C 1
ATOM 2054 O O . THR A 1 254 ? 7.703 0.930 -17.297 1.00 97.44 254 THR A O 1
ATOM 2057 N N . PHE A 1 255 ? 9.221 0.228 -18.795 1.00 97.62 255 PHE A N 1
ATOM 2058 C CA . PHE A 1 255 ? 10.210 1.252 -18.471 1.00 97.62 255 PHE A CA 1
ATOM 2059 C C . PHE A 1 255 ? 10.955 1.727 -19.717 1.00 97.62 255 PHE A C 1
ATOM 2061 O O . PHE A 1 255 ? 11.075 0.994 -20.703 1.00 97.62 255 PHE A O 1
ATOM 2068 N N . GLY A 1 256 ? 11.463 2.958 -19.688 1.00 97.56 256 GLY A N 1
ATOM 2069 C CA . GLY A 1 256 ? 12.165 3.542 -20.829 1.00 97.56 256 GLY A CA 1
ATOM 2070 C C . GLY A 1 256 ? 12.460 5.030 -20.692 1.00 97.56 256 GLY A C 1
ATOM 2071 O O . GLY A 1 256 ? 12.195 5.643 -19.661 1.00 97.56 256 GLY A O 1
ATOM 2072 N N . ALA A 1 257 ? 13.023 5.617 -21.744 1.00 98.00 257 ALA A N 1
ATOM 2073 C CA . ALA A 1 257 ? 13.298 7.050 -21.831 1.00 98.00 257 ALA A CA 1
ATOM 2074 C C . ALA A 1 257 ? 13.494 7.485 -23.297 1.00 98.00 257 ALA A C 1
ATOM 2076 O O . ALA A 1 257 ? 13.755 6.632 -24.15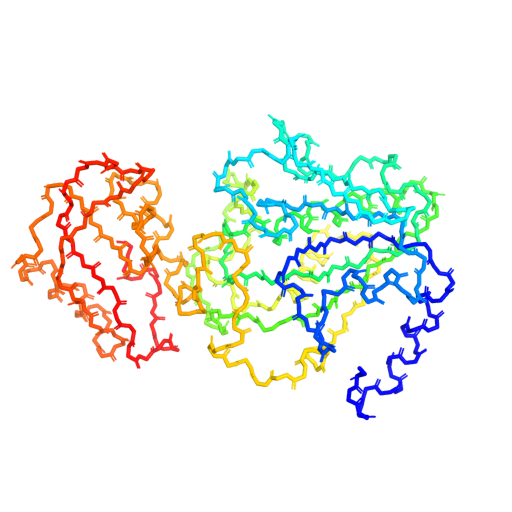0 1.00 98.00 257 ALA A O 1
ATOM 2077 N N . PRO A 1 258 ? 13.446 8.794 -23.615 1.00 98.38 258 PRO A N 1
ATOM 2078 C CA . PRO A 1 258 ? 13.656 9.290 -24.980 1.00 98.38 258 PRO A CA 1
ATOM 2079 C C . PRO A 1 258 ? 15.033 8.965 -25.570 1.00 98.38 258 PRO A C 1
ATOM 2081 O O . PRO A 1 258 ? 15.196 8.893 -26.783 1.00 98.38 258 PRO A O 1
ATOM 2084 N N . TYR A 1 259 ? 16.029 8.750 -24.710 1.00 96.62 259 TYR A N 1
ATOM 2085 C CA . TYR A 1 259 ? 17.404 8.420 -25.091 1.00 96.62 259 TYR A CA 1
ATOM 2086 C C . TYR A 1 259 ? 17.703 6.912 -25.080 1.00 96.62 259 TYR A C 1
ATOM 2088 O O . TYR A 1 259 ? 18.844 6.514 -25.321 1.00 96.62 259 TYR A O 1
ATOM 2096 N N . ILE A 1 260 ? 16.718 6.056 -24.789 1.00 95.94 260 ILE A N 1
ATOM 2097 C CA . ILE A 1 260 ? 16.881 4.602 -24.882 1.00 95.94 260 ILE A CA 1
ATOM 2098 C C . ILE A 1 260 ? 16.471 4.139 -26.277 1.00 95.94 260 ILE A C 1
ATOM 2100 O O . ILE A 1 260 ? 15.371 4.423 -26.737 1.00 95.94 260 ILE A O 1
ATOM 2104 N N . ASN A 1 261 ? 17.352 3.371 -26.920 1.00 95.94 261 ASN A N 1
ATOM 2105 C CA . ASN A 1 261 ? 17.024 2.614 -28.123 1.00 95.94 261 ASN A CA 1
ATOM 2106 C C . ASN A 1 261 ? 16.530 1.211 -27.724 1.00 95.94 261 ASN A C 1
ATOM 2108 O O . ASN A 1 261 ? 17.310 0.403 -27.213 1.00 95.94 261 ASN A O 1
ATOM 2112 N N . GLU A 1 262 ? 15.253 0.916 -27.969 1.00 95.19 262 GLU A N 1
ATOM 2113 C CA . GLU A 1 262 ? 14.610 -0.371 -27.676 1.00 95.19 262 GLU A CA 1
ATOM 2114 C C . GLU A 1 262 ? 15.197 -1.551 -28.469 1.00 95.19 262 GLU A C 1
ATOM 2116 O O . GLU A 1 262 ? 15.110 -2.701 -28.037 1.00 95.19 262 GLU A O 1
ATOM 2121 N N . GLU A 1 263 ? 15.851 -1.284 -29.602 1.00 95.12 263 GLU A N 1
ATOM 2122 C CA . GLU A 1 263 ? 16.538 -2.297 -30.407 1.00 95.12 263 GLU A CA 1
ATOM 2123 C C . GLU A 1 263 ? 17.923 -2.655 -29.849 1.00 95.12 263 GLU A C 1
ATOM 2125 O O . GLU A 1 263 ? 18.605 -3.542 -30.369 1.00 95.12 263 GLU A O 1
ATOM 2130 N N . ASN A 1 264 ? 18.372 -2.001 -28.771 1.00 92.62 264 ASN A N 1
ATOM 2131 C CA . ASN A 1 264 ? 19.664 -2.291 -28.165 1.00 92.62 264 ASN A CA 1
ATOM 2132 C C . ASN A 1 264 ? 19.670 -3.675 -27.490 1.00 92.62 264 ASN A C 1
ATOM 2134 O O . ASN A 1 264 ? 19.357 -3.845 -26.308 1.00 92.62 264 ASN A O 1
ATOM 2138 N N . ILE A 1 265 ? 20.121 -4.674 -28.253 1.00 90.25 265 ILE A N 1
ATOM 2139 C CA . ILE A 1 265 ? 20.221 -6.078 -27.835 1.00 90.25 265 ILE A CA 1
ATOM 2140 C C . ILE A 1 265 ? 21.093 -6.245 -26.582 1.00 90.25 265 ILE A C 1
ATOM 2142 O O . ILE A 1 265 ? 20.862 -7.173 -25.810 1.00 90.25 265 ILE A O 1
ATOM 2146 N N . ARG A 1 266 ? 22.087 -5.374 -26.350 1.00 90.88 266 ARG A N 1
ATOM 2147 C CA . ARG A 1 266 ? 22.975 -5.493 -25.181 1.00 90.88 266 ARG A CA 1
ATOM 2148 C C . ARG A 1 266 ? 22.218 -5.230 -23.883 1.00 90.88 266 ARG A C 1
ATOM 2150 O O . ARG A 1 266 ? 22.330 -6.042 -22.972 1.00 90.88 266 ARG A O 1
ATOM 2157 N N . ILE A 1 267 ? 21.415 -4.161 -23.831 1.00 87.44 267 ILE A N 1
ATOM 2158 C CA . ILE A 1 267 ? 20.579 -3.840 -22.660 1.00 87.44 267 ILE A CA 1
ATOM 2159 C C . ILE A 1 267 ? 19.646 -5.016 -22.373 1.00 87.44 267 ILE A C 1
ATOM 2161 O O . ILE A 1 267 ? 19.635 -5.552 -21.267 1.00 87.44 267 ILE A O 1
ATOM 2165 N N . ARG A 1 268 ? 18.935 -5.480 -23.407 1.00 89.44 268 ARG A N 1
ATOM 2166 C CA . ARG A 1 268 ? 18.011 -6.607 -23.286 1.00 89.44 268 ARG A CA 1
ATOM 2167 C C . ARG A 1 268 ? 18.693 -7.877 -22.770 1.00 89.44 268 ARG A C 1
ATOM 2169 O O . ARG A 1 268 ? 18.182 -8.490 -21.840 1.00 89.44 268 ARG A O 1
ATOM 2176 N N . LYS A 1 269 ? 19.831 -8.272 -23.354 1.00 90.75 269 LYS A N 1
ATOM 2177 C CA . LYS A 1 269 ? 20.551 -9.495 -22.963 1.00 90.75 269 LYS A CA 1
ATOM 2178 C C . LYS A 1 269 ? 21.016 -9.444 -21.515 1.00 90.75 269 LYS A C 1
ATOM 2180 O O . LYS A 1 269 ? 20.756 -10.392 -20.790 1.00 90.75 269 LYS A O 1
ATOM 2185 N N . VAL A 1 270 ? 21.640 -8.344 -21.089 1.00 91.06 270 VAL A N 1
ATOM 2186 C CA . VAL A 1 270 ? 22.139 -8.198 -19.710 1.00 91.06 270 VAL A CA 1
ATOM 2187 C C . VAL A 1 270 ? 20.999 -8.348 -18.699 1.00 91.06 270 VAL A C 1
ATOM 2189 O O . VAL A 1 270 ? 21.128 -9.080 -17.718 1.00 91.06 270 VAL A O 1
ATOM 2192 N N . LEU A 1 271 ? 19.861 -7.705 -18.967 1.00 89.12 271 LEU A N 1
ATOM 2193 C CA . LEU A 1 271 ? 18.696 -7.742 -18.087 1.00 89.12 271 LEU A CA 1
ATOM 2194 C C . LEU A 1 271 ? 17.964 -9.097 -18.097 1.00 89.12 271 LEU A C 1
ATOM 2196 O O . LEU A 1 271 ? 17.517 -9.567 -17.055 1.00 89.12 271 LEU A O 1
ATOM 2200 N N . GLU A 1 272 ? 17.839 -9.759 -19.251 1.00 92.31 272 GLU A N 1
ATOM 2201 C CA . GLU A 1 272 ? 17.234 -11.098 -19.327 1.00 92.31 272 GLU A CA 1
ATOM 2202 C C . GLU A 1 272 ? 18.155 -12.186 -18.739 1.00 92.31 272 GLU A C 1
ATOM 2204 O O . GLU A 1 272 ? 17.667 -13.172 -18.180 1.00 92.31 272 GLU A O 1
ATOM 2209 N N . GLU A 1 273 ? 19.479 -12.032 -18.843 1.00 92.19 273 GLU A N 1
ATOM 2210 C CA . GLU A 1 273 ? 20.460 -12.983 -18.308 1.00 92.19 273 GLU A CA 1
ATOM 2211 C C . GLU A 1 273 ? 20.508 -12.985 -16.781 1.00 92.19 273 GLU A C 1
ATOM 2213 O O . GLU A 1 273 ? 20.603 -14.069 -16.198 1.00 92.19 273 GLU A O 1
ATOM 2218 N N . SER A 1 274 ? 20.358 -11.822 -16.132 1.00 88.56 274 SER A N 1
ATOM 2219 C CA . SER A 1 274 ? 20.342 -11.721 -14.663 1.00 88.56 274 SER A CA 1
ATOM 2220 C C . SER A 1 274 ? 19.202 -12.524 -14.025 1.00 88.56 274 SER A C 1
ATOM 2222 O O . SER A 1 274 ? 19.295 -12.929 -12.865 1.00 88.56 274 SER A O 1
ATOM 2224 N N . GLN A 1 275 ? 18.138 -12.807 -14.788 1.00 90.62 275 GLN A N 1
ATOM 2225 C CA . GLN A 1 275 ? 16.973 -13.559 -14.328 1.00 90.62 275 GLN A CA 1
ATOM 2226 C C . GLN A 1 275 ? 16.479 -14.588 -15.353 1.00 90.62 275 GLN A C 1
ATOM 2228 O O . GLN A 1 275 ? 15.274 -14.743 -15.589 1.00 90.62 275 GLN A O 1
ATOM 2233 N N . ARG A 1 276 ? 17.416 -15.318 -15.970 1.00 90.25 276 ARG A N 1
ATOM 2234 C CA . ARG A 1 276 ? 17.142 -16.238 -17.083 1.00 90.25 276 ARG A CA 1
ATOM 2235 C C . ARG A 1 276 ? 15.928 -17.142 -16.823 1.00 90.25 276 ARG A C 1
ATOM 2237 O O . ARG A 1 276 ? 15.913 -17.984 -15.927 1.00 90.25 276 ARG A O 1
ATOM 2244 N N . GLY A 1 277 ? 14.911 -16.995 -17.673 1.00 91.44 277 GLY A N 1
ATOM 2245 C CA . GLY A 1 277 ? 13.704 -17.825 -17.666 1.00 91.44 277 GLY A CA 1
ATOM 2246 C C . GLY A 1 277 ? 12.596 -17.391 -16.700 1.00 91.44 277 GLY A C 1
ATOM 2247 O O . GLY A 1 277 ? 11.548 -18.044 -16.695 1.00 91.44 277 GLY A O 1
ATOM 2248 N N . SER A 1 278 ? 12.779 -16.320 -15.916 1.00 94.31 278 SER A N 1
ATOM 2249 C CA . SER A 1 278 ? 11.708 -15.733 -15.093 1.00 94.31 278 SER A CA 1
ATOM 2250 C C . SER A 1 278 ? 10.870 -14.697 -15.854 1.00 94.31 278 SER A C 1
ATOM 2252 O O . SER A 1 278 ? 9.688 -14.540 -15.542 1.00 94.31 278 SER A O 1
ATOM 2254 N N . LEU A 1 279 ? 11.444 -14.057 -16.880 1.00 95.25 279 LEU A N 1
ATOM 2255 C CA . LEU A 1 279 ? 10.824 -12.995 -17.678 1.00 95.25 279 LEU A CA 1
ATOM 2256 C C . LEU A 1 279 ? 11.247 -13.038 -19.160 1.00 95.25 279 LEU A C 1
ATOM 2258 O O . LEU A 1 279 ? 12.170 -13.763 -19.537 1.00 95.25 279 LEU A O 1
ATOM 2262 N N . ILE A 1 280 ? 10.554 -12.259 -19.991 1.00 95.00 280 ILE A N 1
ATOM 2263 C CA . ILE A 1 280 ? 11.002 -11.768 -21.304 1.00 95.00 280 ILE A CA 1
ATOM 2264 C C . ILE A 1 280 ? 10.873 -10.243 -21.294 1.00 95.00 280 ILE A C 1
ATOM 2266 O O . ILE A 1 280 ? 9.880 -9.721 -20.786 1.00 95.00 280 ILE A O 1
ATOM 2270 N N . LEU A 1 281 ? 11.820 -9.541 -21.912 1.00 95.69 281 LEU A N 1
ATOM 2271 C CA . LEU A 1 281 ? 11.671 -8.127 -22.239 1.00 95.69 281 LEU A CA 1
ATOM 2272 C C . LEU A 1 281 ? 11.165 -7.970 -23.676 1.00 95.69 281 LEU A C 1
ATOM 2274 O O . LEU A 1 281 ? 11.825 -8.375 -24.637 1.00 95.69 281 LEU A O 1
ATOM 2278 N N . ARG A 1 282 ? 9.979 -7.379 -23.832 1.00 96.25 282 ARG A N 1
ATOM 2279 C CA . ARG A 1 282 ? 9.430 -7.007 -25.141 1.00 96.25 282 ARG A CA 1
ATOM 2280 C C . ARG A 1 282 ? 9.852 -5.568 -25.461 1.00 96.25 282 ARG A C 1
ATOM 2282 O O . ARG A 1 282 ? 9.411 -4.682 -24.731 1.00 96.25 282 ARG A O 1
ATOM 2289 N N . PRO A 1 283 ? 10.657 -5.308 -26.507 1.00 96.94 283 PRO A N 1
ATOM 2290 C CA . PRO A 1 283 ? 10.982 -3.940 -26.904 1.00 96.94 283 PRO A CA 1
ATOM 2291 C C . PRO A 1 283 ? 9.714 -3.199 -27.342 1.00 96.94 283 PRO A C 1
ATOM 2293 O O . PRO A 1 283 ? 8.817 -3.800 -27.941 1.00 96.94 283 PRO A O 1
ATOM 2296 N N . LEU A 1 284 ? 9.621 -1.912 -27.018 1.00 97.69 284 LEU A N 1
ATOM 2297 C CA . LEU A 1 284 ? 8.511 -1.053 -27.427 1.00 97.69 284 LEU A CA 1
ATOM 2298 C C . LEU A 1 284 ? 8.913 0.424 -27.427 1.00 97.69 284 LEU A C 1
ATOM 2300 O O . LEU A 1 284 ? 9.882 0.818 -26.778 1.00 97.69 284 LEU A O 1
ATOM 2304 N N . LYS A 1 285 ? 8.091 1.234 -28.097 1.00 98.31 285 LYS A N 1
ATOM 2305 C CA . LYS A 1 285 ? 8.032 2.681 -27.896 1.00 98.31 285 LYS A CA 1
ATOM 2306 C C . LYS A 1 285 ? 6.719 3.056 -27.225 1.00 98.31 285 LYS A C 1
ATOM 2308 O O . LYS A 1 285 ? 5.697 2.417 -27.476 1.00 98.31 285 LYS A O 1
ATOM 2313 N N . PHE A 1 286 ? 6.742 4.082 -26.389 1.00 98.31 286 PHE A N 1
ATOM 2314 C CA . PHE A 1 286 ? 5.559 4.587 -25.698 1.00 98.31 286 PHE A CA 1
ATOM 2315 C C . PHE A 1 286 ? 5.668 6.093 -25.453 1.00 98.31 286 PHE A C 1
ATOM 2317 O O . PHE A 1 286 ? 6.764 6.647 -25.463 1.00 98.31 286 PHE A O 1
ATOM 2324 N N . ILE A 1 287 ? 4.526 6.749 -25.249 1.00 98.44 287 ILE A N 1
ATOM 2325 C CA . ILE A 1 287 ? 4.438 8.170 -24.894 1.00 98.44 287 ILE A CA 1
ATOM 2326 C C . ILE A 1 287 ? 3.645 8.260 -23.584 1.00 98.44 287 ILE A C 1
ATOM 2328 O O . ILE A 1 287 ? 2.455 7.935 -23.591 1.00 98.44 287 ILE A O 1
ATOM 2332 N N . PRO A 1 288 ? 4.275 8.643 -22.460 1.00 98.19 288 PRO A N 1
ATOM 2333 C CA . PRO A 1 288 ? 3.571 8.921 -21.213 1.00 98.19 288 PRO A CA 1
ATOM 2334 C C . PRO A 1 288 ? 2.594 10.093 -21.359 1.00 98.19 288 PRO A C 1
ATOM 2336 O O . PRO A 1 288 ? 2.951 11.144 -21.888 1.00 98.19 288 PRO A O 1
ATOM 2339 N N . THR A 1 289 ? 1.371 9.945 -20.848 1.00 97.69 289 THR A N 1
ATOM 2340 C CA . THR A 1 289 ? 0.369 11.031 -20.805 1.00 97.69 289 THR A CA 1
ATOM 2341 C C . THR A 1 289 ? 0.488 11.927 -19.567 1.00 97.69 289 THR A C 1
ATOM 2343 O O . THR A 1 289 ? -0.068 13.024 -19.530 1.00 97.69 289 THR A O 1
ATOM 2346 N N . PHE A 1 290 ? 1.236 11.488 -18.553 1.00 96.31 290 PHE A N 1
ATOM 2347 C CA . PHE A 1 290 ? 1.602 12.241 -17.353 1.00 96.31 290 PHE A CA 1
ATOM 2348 C C . PHE A 1 290 ? 2.931 11.707 -16.791 1.00 96.31 290 PHE A C 1
ATOM 2350 O O . PHE A 1 290 ? 3.452 10.710 -17.288 1.00 96.31 290 PHE A O 1
ATOM 2357 N N . HIS A 1 291 ? 3.458 12.348 -15.744 1.00 95.56 291 HIS A N 1
ATOM 2358 C CA . HIS A 1 291 ? 4.733 11.999 -15.101 1.00 95.56 291 HIS A CA 1
ATOM 2359 C C . HIS A 1 291 ? 5.966 12.197 -16.016 1.00 95.56 291 HIS A C 1
ATOM 2361 O O . HIS A 1 291 ? 5.953 13.033 -16.925 1.00 95.56 291 HIS A O 1
ATOM 2367 N N . LYS A 1 292 ? 7.074 11.498 -15.734 1.00 97.62 292 LYS A N 1
ATOM 2368 C CA . LYS A 1 292 ? 8.346 11.624 -16.468 1.00 97.62 292 LYS A CA 1
ATOM 2369 C C . LYS A 1 292 ? 8.181 11.385 -17.969 1.00 97.62 292 LYS A C 1
ATOM 2371 O O . LYS A 1 292 ? 7.535 10.427 -18.384 1.00 97.62 292 LYS A O 1
ATOM 2376 N N . HIS A 1 293 ? 8.854 12.223 -18.761 1.00 98.12 293 HIS A N 1
ATOM 2377 C CA . HIS A 1 293 ? 8.855 12.190 -20.233 1.00 98.12 293 HIS A CA 1
ATOM 2378 C C . HIS A 1 293 ? 7.468 12.327 -20.869 1.00 98.12 293 HIS A C 1
ATOM 2380 O O . HIS A 1 293 ? 7.246 11.825 -21.970 1.00 98.12 293 HIS A O 1
ATOM 2386 N N . LYS A 1 294 ? 6.542 13.017 -20.188 1.00 98.19 294 LYS A N 1
ATOM 2387 C CA . LYS A 1 294 ? 5.225 13.359 -20.731 1.00 98.19 294 LYS A CA 1
ATOM 2388 C C . LYS A 1 294 ? 5.348 13.940 -22.145 1.00 98.19 294 LYS A C 1
ATOM 2390 O O . LYS A 1 294 ? 6.183 14.809 -22.383 1.00 98.19 294 LYS A O 1
ATOM 2395 N N . ASP A 1 295 ? 4.503 13.452 -23.051 1.00 98.19 295 ASP A N 1
ATOM 2396 C CA . ASP A 1 295 ? 4.401 13.884 -24.453 1.00 98.19 295 ASP A CA 1
ATOM 2397 C C . ASP A 1 295 ? 5.662 13.625 -25.312 1.00 98.19 295 ASP A C 1
ATOM 2399 O O . ASP A 1 295 ? 5.714 14.021 -26.477 1.00 98.19 295 ASP A O 1
ATOM 2403 N N . LEU A 1 296 ? 6.663 12.905 -24.787 1.00 98.50 296 LEU A N 1
ATOM 2404 C CA . LEU A 1 296 ? 7.867 12.502 -25.517 1.00 98.50 296 LEU A CA 1
ATOM 2405 C C . LEU A 1 296 ? 7.842 11.009 -25.863 1.00 98.50 296 LEU A C 1
ATOM 2407 O O . LEU A 1 296 ? 7.437 10.165 -25.062 1.00 98.50 296 LEU A O 1
ATOM 2411 N N . VAL A 1 297 ? 8.345 10.662 -27.051 1.00 98.50 297 VAL A N 1
ATOM 2412 C CA . VAL A 1 297 ? 8.544 9.259 -27.445 1.00 98.50 297 VAL A CA 1
ATOM 2413 C C . VAL A 1 297 ? 9.686 8.664 -26.631 1.00 98.50 297 VAL A C 1
ATOM 2415 O O . VAL A 1 297 ? 10.828 9.095 -26.753 1.00 98.50 297 VAL A O 1
ATOM 2418 N N . CYS A 1 298 ? 9.380 7.641 -25.841 1.00 98.62 298 CYS A N 1
ATOM 2419 C CA . CYS A 1 298 ? 10.345 6.838 -25.104 1.00 98.62 298 CYS A CA 1
ATOM 2420 C C . CYS A 1 298 ? 10.566 5.503 -25.816 1.00 98.62 298 CYS A C 1
ATOM 2422 O O . CYS A 1 298 ? 9.593 4.817 -26.133 1.00 98.62 298 CYS A O 1
ATOM 2424 N N . GLY A 1 299 ? 11.823 5.110 -26.021 1.00 98.38 299 GLY A N 1
ATOM 2425 C CA . GLY A 1 299 ? 12.174 3.716 -26.293 1.00 98.38 299 GLY A CA 1
ATOM 2426 C C . GLY A 1 299 ? 12.400 2.967 -24.980 1.00 98.38 299 GLY A C 1
ATOM 2427 O O . GLY A 1 299 ? 12.774 3.562 -23.964 1.00 98.38 299 GLY A O 1
ATOM 2428 N N . GLY A 1 300 ? 12.142 1.662 -24.962 1.00 97.19 300 GLY A N 1
ATOM 2429 C CA . GLY A 1 300 ? 12.303 0.865 -23.752 1.00 97.19 300 GLY A CA 1
ATOM 2430 C C . GLY A 1 300 ? 11.815 -0.570 -23.874 1.00 97.19 300 GLY A C 1
ATOM 2431 O O . GLY A 1 300 ? 11.789 -1.150 -24.962 1.00 97.19 300 GLY A O 1
ATOM 2432 N N . PHE A 1 301 ? 11.421 -1.147 -22.738 1.00 97.38 301 PHE A N 1
ATOM 2433 C CA . PHE A 1 301 ? 10.984 -2.537 -22.655 1.00 97.38 301 PHE A CA 1
ATOM 2434 C C . PHE A 1 301 ? 9.745 -2.698 -21.771 1.00 97.38 301 PHE A C 1
ATOM 2436 O O . PHE A 1 301 ? 9.583 -2.015 -20.763 1.00 97.38 301 PHE A O 1
ATOM 2443 N N . GLN A 1 302 ? 8.887 -3.651 -22.140 1.00 97.12 302 GLN A N 1
ATOM 2444 C CA . GLN A 1 302 ? 7.851 -4.188 -21.268 1.00 97.12 302 GLN A CA 1
ATOM 2445 C C . GLN A 1 302 ? 8.343 -5.498 -20.654 1.00 97.12 302 GLN A C 1
ATOM 2447 O O . GLN A 1 302 ? 8.819 -6.390 -21.363 1.00 97.12 302 GLN A O 1
ATOM 2452 N N . ILE A 1 303 ? 8.172 -5.632 -19.345 1.00 96.50 303 ILE A N 1
ATOM 2453 C CA . ILE A 1 303 ? 8.471 -6.824 -18.564 1.00 96.50 303 ILE A CA 1
ATOM 2454 C C . ILE A 1 303 ? 7.303 -7.801 -18.696 1.00 96.50 303 ILE A C 1
ATOM 2456 O O . ILE A 1 303 ? 6.203 -7.558 -18.205 1.00 96.50 303 ILE A O 1
ATOM 2460 N N . LEU A 1 304 ? 7.548 -8.940 -19.339 1.00 95.81 304 LEU A N 1
ATOM 2461 C C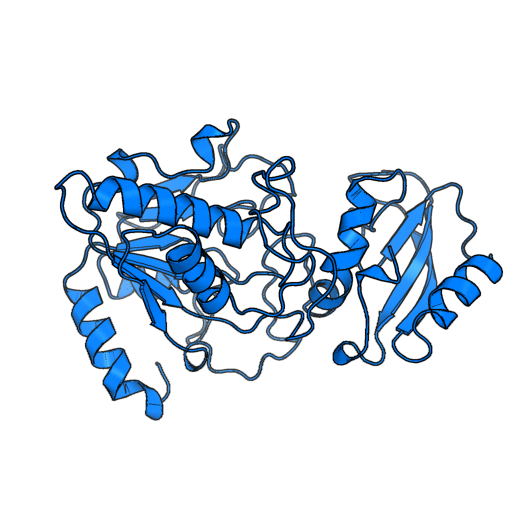A . LEU A 1 304 ? 6.595 -10.042 -19.434 1.00 95.81 304 LEU A CA 1
ATOM 2462 C C . LEU A 1 304 ? 7.044 -11.169 -18.507 1.00 95.81 304 LEU A C 1
ATOM 2464 O O . LEU A 1 304 ? 7.980 -11.910 -18.818 1.00 95.81 304 LEU A O 1
ATOM 2468 N N . LEU A 1 305 ? 6.389 -11.307 -17.356 1.00 94.75 305 LEU A N 1
ATOM 2469 C CA . LEU A 1 305 ? 6.714 -12.361 -16.398 1.00 94.75 305 LEU A CA 1
ATOM 2470 C C . LEU A 1 305 ? 6.300 -13.739 -16.933 1.00 94.75 305 LEU A C 1
ATOM 2472 O O . LEU A 1 305 ? 5.158 -13.957 -17.325 1.00 94.75 305 LEU A O 1
ATOM 2476 N N . LYS A 1 306 ? 7.235 -14.693 -16.898 1.00 94.69 306 LYS A N 1
ATOM 2477 C CA . LYS A 1 306 ? 6.990 -16.119 -17.177 1.00 94.69 306 LYS A CA 1
ATOM 2478 C C . LYS A 1 306 ? 6.773 -16.930 -15.908 1.00 94.69 306 LYS A C 1
ATOM 2480 O O . LYS A 1 306 ? 5.991 -17.874 -15.908 1.00 94.69 306 LYS A O 1
ATOM 2485 N N . LYS A 1 307 ? 7.538 -16.609 -14.861 1.00 93.38 307 LYS A N 1
ATOM 2486 C CA . LYS A 1 307 ? 7.528 -17.293 -13.559 1.00 93.38 307 LYS A CA 1
ATOM 2487 C C . LYS A 1 307 ? 7.570 -16.242 -12.446 1.00 93.38 307 LYS A C 1
ATOM 2489 O O . LYS A 1 307 ? 8.649 -16.007 -11.887 1.00 93.38 307 LYS A O 1
ATOM 2494 N N . PRO A 1 308 ? 6.442 -15.556 -12.169 1.00 90.88 308 PRO A N 1
ATOM 2495 C CA . PRO A 1 308 ? 6.375 -14.460 -11.197 1.00 90.88 308 PRO A CA 1
ATOM 2496 C C . PRO A 1 308 ? 6.948 -14.814 -9.816 1.00 90.88 308 PRO A C 1
ATOM 2498 O O . PRO A 1 308 ? 7.577 -13.992 -9.157 1.00 90.88 308 PRO A O 1
ATOM 2501 N N . GLU A 1 309 ? 6.794 -16.066 -9.387 1.00 89.38 309 GLU A N 1
ATOM 2502 C CA . GLU A 1 309 ? 7.303 -16.582 -8.117 1.00 89.38 309 GLU A CA 1
ATOM 2503 C C . GLU A 1 309 ? 8.833 -16.705 -8.062 1.00 89.38 309 GLU A C 1
ATOM 2505 O O . GLU A 1 309 ? 9.414 -16.667 -6.977 1.00 89.38 309 GLU A O 1
ATOM 2510 N N . LYS A 1 310 ? 9.499 -16.835 -9.217 1.00 91.56 310 LYS A N 1
ATOM 2511 C CA . LYS A 1 310 ? 10.967 -16.892 -9.310 1.00 91.56 310 LYS A CA 1
ATOM 2512 C C . LYS A 1 310 ? 11.591 -15.517 -9.535 1.00 91.56 310 LYS A C 1
ATOM 2514 O O . LYS A 1 310 ? 12.745 -15.318 -9.158 1.00 91.56 310 LYS A O 1
ATOM 2519 N N . PHE A 1 311 ? 10.837 -14.579 -10.102 1.00 94.88 311 PHE A N 1
ATOM 2520 C CA . PHE A 1 311 ? 11.288 -13.224 -10.414 1.00 94.88 311 PHE A CA 1
ATOM 2521 C C . PHE A 1 311 ? 11.786 -12.467 -9.170 1.00 94.88 311 PHE A C 1
ATOM 2523 O O . PHE A 1 311 ? 11.153 -12.510 -8.111 1.00 94.88 311 PHE A O 1
ATOM 2530 N N . HIS A 1 312 ? 12.957 -11.836 -9.282 1.00 95.19 312 HIS A N 1
ATOM 2531 C CA . HIS A 1 312 ? 13.576 -10.976 -8.274 1.00 95.19 312 HIS A CA 1
ATOM 2532 C C . HIS A 1 312 ? 13.446 -9.515 -8.710 1.00 95.19 312 HIS A C 1
ATOM 2534 O O . HIS A 1 312 ? 14.130 -9.089 -9.636 1.00 95.19 312 HIS A O 1
ATOM 2540 N N . SER A 1 313 ? 12.602 -8.724 -8.055 1.00 95.19 313 SER A N 1
ATOM 2541 C CA . SER A 1 313 ? 12.287 -7.369 -8.516 1.00 95.19 313 SER A CA 1
ATOM 2542 C C . SER A 1 313 ? 13.504 -6.452 -8.510 1.00 95.19 313 SER A C 1
ATOM 2544 O O . SER A 1 313 ? 13.700 -5.701 -9.454 1.00 95.19 313 SER A O 1
ATOM 2546 N N . LEU A 1 314 ? 14.384 -6.576 -7.515 1.00 94.62 314 LEU A N 1
ATOM 2547 C CA . LEU A 1 314 ? 15.566 -5.705 -7.399 1.00 94.62 314 LEU A CA 1
ATOM 2548 C C . LEU A 1 314 ? 16.717 -6.017 -8.372 1.00 94.62 314 LEU A C 1
ATOM 2550 O O . LEU A 1 314 ? 17.687 -5.271 -8.411 1.00 94.62 314 LEU A O 1
ATOM 2554 N N . PHE A 1 315 ? 16.656 -7.118 -9.129 1.00 90.50 315 PHE A N 1
ATOM 2555 C CA . PHE A 1 315 ? 17.681 -7.445 -10.140 1.00 90.50 315 PHE A CA 1
ATOM 2556 C C . PHE A 1 315 ? 17.334 -6.892 -11.525 1.00 90.50 315 PHE A C 1
ATOM 2558 O O . PHE A 1 315 ? 18.021 -7.179 -12.506 1.00 90.50 315 PHE A O 1
ATOM 2565 N N . LEU A 1 316 ? 16.245 -6.131 -11.599 1.00 81.69 316 LEU A N 1
ATOM 2566 C CA . LEU A 1 316 ? 15.798 -5.405 -12.772 1.00 81.69 316 LEU A CA 1
ATOM 2567 C C . LEU A 1 316 ? 15.372 -3.987 -12.336 1.00 81.69 316 LEU A C 1
ATOM 2569 O O . LEU A 1 316 ? 14.176 -3.699 -12.396 1.00 81.69 316 LEU A O 1
ATOM 2573 N N . PRO A 1 317 ? 16.287 -3.166 -11.776 1.00 58.75 317 PRO A N 1
ATOM 2574 C CA . PRO A 1 317 ? 15.959 -1.800 -11.394 1.00 58.75 317 PRO A CA 1
ATOM 2575 C C . PRO A 1 317 ? 15.700 -0.962 -12.642 1.00 58.75 317 PRO A C 1
ATOM 2577 O O . PRO A 1 317 ? 16.573 -0.917 -13.542 1.00 58.75 317 PRO A O 1
#

Solvent-accessible surface area (backbone atoms only — not comparable to full-atom values): 16969 Å² total; per-residue (Å²): 122,72,50,84,92,43,50,77,67,46,54,56,52,51,59,51,42,68,78,30,34,27,31,33,41,42,32,53,37,30,54,43,71,78,85,42,45,42,69,58,60,42,49,79,69,33,50,47,42,36,40,38,22,44,73,23,34,51,75,24,78,36,57,87,99,44,58,39,78,81,68,83,84,87,52,91,83,42,47,78,45,64,32,26,39,97,48,79,78,28,41,36,72,53,76,73,76,52,57,83,40,39,30,35,37,40,33,61,62,63,47,35,31,43,59,49,42,64,64,41,41,53,46,45,40,46,52,46,46,16,54,46,40,69,66,79,51,78,64,50,32,37,39,28,53,28,51,76,29,60,38,40,70,58,69,42,82,60,58,37,50,70,92,72,46,50,73,57,23,60,56,64,44,23,34,22,52,30,43,28,62,44,55,47,53,52,44,49,37,62,77,68,66,42,59,54,55,76,44,73,43,65,52,67,60,55,78,60,80,90,44,77,92,69,60,56,48,55,36,71,72,38,73,45,54,72,32,29,47,32,35,50,7,23,56,60,26,72,84,48,91,46,26,34,24,51,40,52,98,46,26,40,35,23,38,31,28,70,88,39,65,39,82,45,60,66,64,53,48,58,54,42,59,74,45,67,75,21,48,46,73,45,64,44,73,50,55,18,77,36,72,64,61,46,84,36,67,18,17,21,36,31,63,42,73,71,31,67,90,72,50,60,27,72,71,56,99

Nearest PDB structures (foldseek):
  4k05-assembly1_A  TM=8.527E-01  e=9.663E-24  Bacteroides fragilis NCTC 9343
  4jja-assembly1_A  TM=8.323E-01  e=3.492E-18  Bacteroides fragilis NCTC 9343
  2a5l-assembly1_B  TM=4.766E-01  e=3.919E+00  Pseudomonas aeruginosa
  2a5l-assembly1_A  TM=3.769E-01  e=3.461E+00  Pseudomonas aeruginosa
  6duc-assembly1_A-2  TM=2.193E-01  e=2.872E+00  Salmonella enterica subsp. enterica serovar Typhimurium

Secondary structure (DSSP, 8-state):
---GGGHHHHHHHHHHHTTSEEEEEE-GGGB-SSSSBHHHHHHTTSEEEEEEE-TTTTTT-SPTT--GGG-----TT-EEEESS-SSGGGGS--HHHHTT-SEEEEE----SBTT-THHHHHHHHHHHHHHHHHTTSPPPEEEEE----TTTT--EEEEPPGGG-BTTB-TT-EEE----HHHHHHHHHHHTT----EEEE-GGGS-S---GGG---SSTT--SHHHHHHHHHHGGGGGSSSB-STTSSSTTTEEEETT--TT-HHHHHHHHHTTTTTEEEEEEEE--SSSTTTTSPEEEEEEEES-TTT--GGG--

pLDDT: mean 91.65, std 11.3, range [38.0, 98.69]